Protein 4E7W (pdb70)

Foldseek 3Di:
DPFDKDKDWWAFLAGRDIDIWIWTDWDFPDDDPAWTWIWIATPPGFIKIKTKGWDDPVDDDQPSVLLSVDDDQAAWHFGIKDKDCDDDVPTIIIITITHDFPDWQVVVLVVVVVVVHFDDLVLLLLQLLSVLLSLLVVVLVQKAQQEDARRQWGADVPQSGIHGHDSPVMHRDDAPDFAQLGYDLLLAAVLSLVVGRRDGSLSSLSSSLQRSVCSQVSHGQQPAPDSVSSNVSLCQAQWDADLVLVCQSPVVCSPDDDDGDDHNQQCPVGDVPDDVQSSVLSVQSRGSHSVSHQHSVRSSLGPSNVVVQVQPDDDPSRHGHDDSQPDDLSSCLSCVVPVDRSHRPVVQPDDPHNPSSHD

Solvent-accessible surface area: 18939 Å² total

Nearest PDB structures (foldseek):
  4e7w-assembly1_A  TM=1.003E+00  e=7.437E-67  Mycosarcoma maydis
  5oy4-assembly2_B  TM=9.694E-01  e=5.380E-47  Homo sapiens
  7sxj-assembly1_A  TM=9.723E-01  e=8.672E-47  Homo sapiens
  2jld-assembly1_B  TM=9.572E-01  e=3.165E-47  Homo sapiens
  2jld-assembly1_A  TM=9.633E-01  e=4.039E-46  Homo sapiens

Structure (mmCIF, N/CA/C/O backbone):
data_4E7W
#
_entry.id   4E7W
#
_cell.length_a   151.420
_cell.length_b   151.420
_cell.length_c   67.430
_cell.angle_alpha   90.000
_cell.angle_beta   90.000
_cell.angle_gamma   120.000
#
_symmetry.space_group_name_H-M   'P 3 2 1'
#
loop_
_atom_site.group_PDB
_atom_site.id
_atom_site.type_symbol
_atom_site.label_atom_id
_atom_site.label_alt_id
_atom_site.label_comp_id
_atom_site.label_asym_id
_atom_site.label_entity_id
_atom_site.label_seq_id
_atom_site.pdbx_PDB_ins_code
_atom_site.Cartn_x
_atom_site.Cartn_y
_atom_site.Cartn_z
_atom_site.occupancy
_atom_site.B_iso_or_equiv
_atom_site.auth_seq_id
_atom_site.auth_comp_id
_atom_site.auth_asym_id
_atom_site.auth_atom_id
_atom_site.pdbx_PDB_model_num
ATOM 1 N N . ASP A 1 20 ? 15.170 -29.211 14.760 1.00 149.01 16 ASP A N 1
ATOM 2 C CA . ASP A 1 20 ? 15.249 -28.366 13.524 1.00 149.05 16 ASP A CA 1
ATOM 3 C C . ASP A 1 20 ? 16.446 -27.378 13.521 1.00 149.01 16 ASP A C 1
ATOM 4 O O . ASP A 1 20 ? 17.056 -27.139 14.574 1.00 149.06 16 ASP A O 1
ATOM 9 N N . PRO A 1 21 ? 16.795 -26.812 12.335 1.00 148.85 17 PRO A N 1
ATOM 10 C CA . PRO A 1 21 ? 16.134 -27.021 11.034 1.00 148.56 17 PRO A CA 1
ATOM 11 C C . PRO A 1 21 ? 16.531 -28.339 10.350 1.00 148.23 17 PRO A C 1
ATOM 12 O O . PRO A 1 21 ? 17.202 -29.188 10.958 1.00 148.22 17 PRO A O 1
ATOM 16 N N . ASN A 1 22 ? 16.083 -28.510 9.108 1.00 147.70 18 ASN A N 1
ATOM 17 C CA . ASN A 1 22 ? 16.592 -29.560 8.240 1.00 147.10 18 ASN A CA 1
ATOM 18 C C . ASN A 1 22 ? 18.038 -29.192 7.877 1.00 146.55 18 ASN A C 1
ATOM 19 O O . ASN A 1 22 ? 18.276 -28.242 7.118 1.00 146.61 18 ASN A O 1
ATOM 24 N N . LYS A 1 23 ? 18.997 -29.917 8.456 1.00 145.63 19 LYS A N 1
ATOM 25 C CA . LYS A 1 23 ? 20.422 -29.628 8.256 1.00 144.69 19 LYS A CA 1
ATOM 26 C C . LYS A 1 23 ? 21.296 -30.868 8.382 1.00 143.83 19 LYS A C 1
ATOM 27 O O . LYS A 1 23 ? 21.061 -31.732 9.227 1.00 143.71 19 LYS A O 1
ATOM 33 N N . VAL A 1 24 ? 22.310 -30.934 7.531 1.00 142.80 20 VAL A N 1
ATOM 34 C CA . VAL A 1 24 ? 23.264 -32.033 7.537 1.00 141.73 20 VAL A CA 1
ATOM 35 C C . VAL A 1 24 ? 24.308 -31.782 8.623 1.00 140.94 20 VAL A C 1
ATOM 36 O O . VAL A 1 24 ? 24.808 -30.662 8.763 1.00 140.88 20 VAL A O 1
ATOM 40 N N . ILE A 1 25 ? 24.609 -32.818 9.405 1.00 139.89 21 ILE A N 1
ATOM 41 C CA . ILE A 1 25 ? 25.713 -32.758 10.364 1.00 138.83 21 ILE A CA 1
ATOM 42 C C . ILE A 1 25 ? 26.727 -33.872 10.127 1.00 138.12 21 ILE A C 1
ATOM 43 O O . ILE A 1 25 ? 26.377 -35.051 10.057 1.00 137.94 21 ILE A O 1
ATOM 48 N N . LYS A 1 26 ? 27.983 -33.468 9.980 1.00 137.28 22 LYS A N 1
ATOM 49 C CA . LYS A 1 26 ? 29.084 -34.383 9.721 1.00 136.53 22 LYS A CA 1
ATOM 50 C C . LYS A 1 26 ? 29.864 -34.640 11.008 1.00 135.88 22 LYS A C 1
ATOM 51 O O . LYS A 1 26 ? 29.934 -33.771 11.882 1.00 135.82 22 LYS A O 1
ATOM 57 N N . VAL A 1 27 ? 30.440 -35.837 11.118 1.00 135.02 23 VAL A N 1
ATOM 58 C CA . VAL A 1 27 ? 31.292 -36.205 12.253 1.00 134.16 23 VAL A CA 1
ATOM 59 C C . VAL A 1 27 ? 32.199 -37.387 11.892 1.00 133.58 23 VAL A C 1
ATOM 60 O O . VAL A 1 27 ? 31.800 -38.271 11.132 1.00 133.42 23 VAL A O 1
ATOM 64 N N . LEU A 1 28 ? 33.423 -37.384 12.417 1.00 132.90 24 LEU A N 1
ATOM 65 C CA . LEU A 1 28 ? 34.325 -38.521 12.248 1.00 132.36 24 LEU A CA 1
ATOM 66 C C . LEU A 1 28 ? 33.902 -39.683 13.130 1.00 131.91 24 LEU A C 1
ATOM 67 O O . LEU A 1 28 ? 33.721 -39.517 14.331 1.00 131.94 24 LEU A O 1
ATOM 72 N N . ALA A 1 29 ? 33.749 -40.855 12.522 1.00 131.33 25 ALA A N 1
ATOM 73 C CA . ALA A 1 29 ? 33.294 -42.044 13.231 1.00 130.75 25 ALA A CA 1
ATOM 74 C C . ALA A 1 29 ? 34.227 -43.222 12.993 1.00 130.43 25 ALA A C 1
ATOM 75 O O . ALA A 1 29 ? 35.287 -43.078 12.387 1.00 130.27 25 ALA A O 1
ATOM 77 N N . SER A 1 30 ? 33.823 -44.386 13.486 1.00 130.18 26 SER A N 1
ATOM 78 C CA . SER A 1 30 ? 34.555 -45.618 13.259 1.00 130.09 26 SER A CA 1
ATOM 79 C C . SER A 1 30 ? 33.589 -46.687 12.777 1.00 130.05 26 SER A C 1
ATOM 80 O O . SER A 1 30 ? 32.504 -46.848 13.333 1.00 129.97 26 SER A O 1
ATOM 83 N N . ASP A 1 31 ? 33.994 -47.407 11.736 1.00 130.06 27 ASP A N 1
ATOM 84 C CA . ASP A 1 31 ? 33.205 -48.489 11.164 1.00 130.08 27 ASP A CA 1
ATOM 85 C C . ASP A 1 31 ? 32.954 -49.576 12.209 1.00 130.31 27 ASP A C 1
ATOM 86 O O . ASP A 1 31 ? 33.830 -49.878 13.022 1.00 130.28 27 ASP A O 1
ATOM 91 N N . GLY A 1 32 ? 31.750 -50.142 12.192 1.00 130.60 28 GLY A N 1
ATOM 92 C CA . GLY A 1 32 ? 31.360 -51.191 13.135 1.00 131.01 28 GLY A CA 1
ATOM 93 C C . GLY A 1 32 ? 32.163 -52.465 12.973 1.00 131.36 28 GLY A C 1
ATOM 94 O O . GLY A 1 32 ? 32.508 -53.119 13.960 1.00 131.31 28 GLY A O 1
ATOM 95 N N . LYS A 1 33 ? 32.469 -52.799 11.721 1.00 131.78 29 LYS A N 1
ATOM 96 C CA . LYS A 1 33 ? 33.217 -54.007 11.380 1.00 132.18 29 LYS A CA 1
ATOM 97 C C . LYS A 1 33 ? 34.728 -53.865 11.672 1.00 132.16 29 LYS A C 1
ATOM 98 O O . LYS A 1 33 ? 35.322 -54.754 12.287 1.00 132.25 29 LYS A O 1
ATOM 104 N N . THR A 1 34 ? 35.341 -52.759 11.237 1.00 132.17 30 THR A N 1
ATOM 105 C CA . THR A 1 34 ? 36.753 -52.458 11.555 1.00 132.13 30 THR A CA 1
ATOM 106 C C . THR A 1 34 ? 36.905 -51.067 12.162 1.00 132.07 30 THR A C 1
ATOM 107 O O . THR A 1 34 ? 36.262 -50.114 11.715 1.00 132.09 30 THR A O 1
ATOM 111 N N . GLY A 1 35 ? 37.790 -50.946 13.151 1.00 131.90 31 GLY A N 1
ATOM 112 C CA . GLY A 1 35 ? 37.978 -49.689 13.888 1.00 131.64 31 GLY A CA 1
ATOM 113 C C . GLY A 1 35 ? 38.442 -48.484 13.083 1.00 131.41 31 GLY A C 1
ATOM 114 O O . GLY A 1 35 ? 38.669 -47.411 13.650 1.00 131.38 31 GLY A O 1
ATOM 115 N N . GLU A 1 36 ? 38.571 -48.666 11.766 1.00 131.16 32 GLU A N 1
ATOM 116 C CA . GLU A 1 36 ? 39.074 -47.635 10.846 1.00 130.80 32 GLU A CA 1
ATOM 117 C C . GLU A 1 36 ? 38.176 -46.405 10.773 1.00 130.26 32 GLU A C 1
ATOM 118 O O . GLU A 1 36 ? 36.952 -46.514 10.824 1.00 130.19 32 GLU A O 1
ATOM 124 N N . GLN A 1 37 ? 38.799 -45.238 10.648 1.00 129.62 33 GLN A N 1
ATOM 125 C CA . GLN A 1 37 ? 38.073 -43.976 10.691 1.00 129.13 33 GLN A CA 1
ATOM 126 C C . GLN A 1 37 ? 37.535 -43.545 9.332 1.00 128.51 33 GLN A C 1
ATOM 127 O O . GLN A 1 37 ? 38.285 -43.448 8.361 1.00 128.62 33 GLN A O 1
ATOM 133 N N . ARG A 1 38 ? 36.231 -43.291 9.280 1.00 127.70 34 ARG A N 1
ATOM 134 C CA . ARG A 1 38 ? 35.571 -42.761 8.086 1.00 126.92 34 ARG A CA 1
ATOM 135 C C . ARG A 1 38 ? 34.512 -41.756 8.492 1.00 126.58 34 ARG A C 1
ATOM 136 O O . ARG A 1 38 ? 33.760 -41.994 9.433 1.00 126.55 34 ARG A O 1
ATOM 144 N N . GLU A 1 39 ? 34.463 -40.627 7.792 1.00 126.17 35 GLU A N 1
ATOM 145 C CA . GLU A 1 39 ? 33.427 -39.629 8.040 1.00 125.80 35 GLU A CA 1
ATOM 146 C C . GLU A 1 39 ? 32.062 -40.172 7.639 1.00 125.28 35 GLU A C 1
ATOM 147 O O . GLU A 1 39 ? 31.933 -40.878 6.638 1.00 125.34 35 GLU A O 1
ATOM 153 N N . ILE A 1 40 ? 31.056 -39.857 8.447 1.00 124.59 36 ILE A N 1
ATOM 154 C CA . ILE A 1 40 ? 29.669 -40.140 8.106 1.00 123.94 36 ILE A CA 1
ATOM 155 C C . ILE A 1 40 ? 28.852 -38.871 8.303 1.00 123.65 36 ILE A C 1
ATOM 156 O O . ILE A 1 40 ? 29.258 -37.978 9.046 1.00 123.61 36 ILE A O 1
ATOM 161 N N . ALA A 1 41 ? 27.719 -38.781 7.620 1.00 123.34 37 ALA A N 1
ATOM 162 C CA . ALA A 1 41 ? 26.833 -37.640 7.776 1.00 123.19 37 ALA A CA 1
ATOM 163 C C . ALA A 1 41 ? 25.389 -38.091 7.784 1.00 123.18 37 ALA A C 1
ATOM 164 O O . ALA A 1 41 ? 25.030 -39.079 7.146 1.00 123.06 37 ALA A O 1
ATOM 166 N N . TYR A 1 42 ? 24.569 -37.357 8.524 1.00 123.32 38 TYR A N 1
ATOM 167 C CA . TYR A 1 42 ? 23.163 -37.694 8.697 1.00 123.48 38 TYR A CA 1
ATOM 168 C C . TYR A 1 42 ? 22.344 -36.440 8.974 1.00 123.74 38 TYR A C 1
ATOM 169 O O . TYR A 1 42 ? 22.893 -35.389 9.315 1.00 123.74 38 TYR A O 1
ATOM 178 N N . THR A 1 43 ? 21.029 -36.558 8.825 1.00 124.04 39 THR A N 1
ATOM 179 C CA . THR A 1 43 ? 20.128 -35.437 9.032 1.00 124.49 39 THR A CA 1
ATOM 180 C C . THR A 1 43 ? 18.781 -35.958 9.517 1.00 124.83 39 THR A C 1
ATOM 181 O O . THR A 1 43 ? 18.637 -37.158 9.746 1.00 124.91 39 THR A O 1
ATOM 185 N N . ASN A 1 44 ? 17.814 -35.055 9.689 1.00 125.36 40 ASN A N 1
ATOM 186 C CA . ASN A 1 44 ? 16.414 -35.405 9.987 1.00 125.87 40 ASN A CA 1
ATOM 187 C C . ASN A 1 44 ? 16.210 -36.334 11.186 1.00 126.17 40 ASN A C 1
ATOM 188 O O . ASN A 1 44 ? 15.453 -37.310 11.101 1.00 126.19 40 ASN A O 1
ATOM 193 N N . CYS A 1 45 ? 16.878 -36.035 12.299 1.00 126.56 41 CYS A N 1
ATOM 194 C CA . CYS A 1 45 ? 16.783 -36.904 13.471 1.00 126.91 41 CYS A CA 1
ATOM 195 C C . CYS A 1 45 ? 15.844 -36.392 14.537 1.00 127.26 41 CYS A C 1
ATOM 196 O O . CYS A 1 45 ? 15.823 -35.203 14.838 1.00 127.28 41 CYS A O 1
ATOM 199 N N . LYS A 1 46 ? 15.050 -37.307 15.079 1.00 127.81 42 LYS A N 1
ATOM 200 C CA . LYS A 1 46 ? 14.232 -37.043 16.254 1.00 128.42 42 LYS A CA 1
ATOM 201 C C . LYS A 1 46 ? 14.172 -38.315 17.106 1.00 128.65 42 LYS A C 1
ATOM 202 O O . LYS A 1 46 ? 14.582 -39.387 16.654 1.00 128.69 42 LYS A O 1
ATOM 208 N N . VAL A 1 47 ? 13.668 -38.189 18.331 1.00 128.93 43 VAL A N 1
ATOM 209 C CA . VAL A 1 47 ? 13.659 -39.297 19.287 1.00 129.17 43 VAL A CA 1
ATOM 210 C C . VAL A 1 47 ? 12.591 -40.344 18.958 1.00 129.42 43 VAL A C 1
ATOM 211 O O . VAL A 1 47 ? 11.466 -39.992 18.613 1.00 129.50 43 VAL A O 1
ATOM 215 N N . ILE A 1 48 ? 12.953 -41.623 19.053 1.00 129.80 44 ILE A N 1
ATOM 216 C CA . ILE A 1 48 ? 11.971 -42.713 18.971 1.00 130.33 44 ILE A CA 1
ATOM 217 C C . ILE A 1 48 ? 11.514 -43.134 20.370 1.00 130.64 44 ILE A C 1
ATOM 218 O O . ILE A 1 48 ? 10.325 -43.380 20.601 1.00 130.72 44 ILE A O 1
ATOM 223 N N . GLY A 1 49 ? 12.470 -43.230 21.291 1.00 130.96 45 GLY A N 1
ATOM 224 C CA . GLY A 1 49 ? 12.201 -43.678 22.655 1.00 131.28 45 GLY A CA 1
ATOM 225 C C . GLY A 1 49 ? 13.219 -43.160 23.653 1.00 131.45 45 GLY A C 1
ATOM 226 O O . GLY A 1 49 ? 14.375 -42.891 23.301 1.00 131.37 45 GLY A O 1
ATOM 227 N N . ASN A 1 50 ? 12.784 -43.021 24.903 1.00 131.63 46 ASN A N 1
ATOM 228 C CA . ASN A 1 50 ? 13.641 -42.487 25.956 1.00 131.74 46 ASN A CA 1
ATOM 229 C C . ASN A 1 50 ? 13.719 -43.391 27.184 1.00 131.82 46 ASN A C 1
ATOM 230 O O . ASN A 1 50 ? 12.732 -43.572 27.904 1.00 131.88 46 ASN A O 1
ATOM 235 N N . GLY A 1 51 ? 14.899 -43.974 27.389 1.00 131.88 47 GLY A N 1
ATOM 236 C CA . GLY A 1 51 ? 15.222 -44.700 28.614 1.00 131.78 47 GLY A CA 1
ATOM 237 C C . GLY A 1 51 ? 16.158 -43.863 29.468 1.00 131.67 47 GLY A C 1
ATOM 238 O O . GLY A 1 51 ? 16.600 -42.786 29.049 1.00 131.69 47 GLY A O 1
ATOM 239 N N . SER A 1 52 ? 16.456 -44.346 30.671 1.00 131.46 48 SER A N 1
ATOM 240 C CA . SER A 1 52 ? 17.425 -43.670 31.537 1.00 131.19 48 SER A CA 1
ATOM 241 C C . SER A 1 52 ? 18.868 -44.009 31.144 1.00 130.92 48 SER A C 1
ATOM 242 O O . SER A 1 52 ? 19.814 -43.339 31.576 1.00 130.97 48 SER A O 1
ATOM 245 N N . PHE A 1 53 ? 19.024 -45.045 30.320 1.00 130.41 49 PHE A N 1
ATOM 246 C CA . PHE A 1 53 ? 20.343 -45.533 29.928 1.00 129.85 49 PHE A CA 1
ATOM 247 C C . PHE A 1 53 ? 20.531 -45.512 28.418 1.00 129.29 49 PHE A C 1
ATOM 248 O O . PHE A 1 53 ? 21.116 -46.428 27.828 1.00 129.21 49 PHE A O 1
ATOM 256 N N . GLY A 1 54 ? 20.034 -44.439 27.808 1.00 128.60 50 GLY A N 1
ATOM 257 C CA . GLY A 1 54 ? 20.146 -44.249 26.373 1.00 127.57 50 GLY A CA 1
ATOM 258 C C . GLY A 1 54 ? 18.941 -43.585 25.750 1.00 126.75 50 GLY A C 1
ATOM 259 O O . GLY A 1 54 ? 17.798 -43.979 25.998 1.00 126.60 50 GLY A O 1
ATOM 260 N N . VAL A 1 55 ? 19.222 -42.561 24.950 1.00 126.03 51 VAL A N 1
ATOM 261 C CA . VAL A 1 55 ? 18.240 -41.912 24.093 1.00 125.24 51 VAL A CA 1
ATOM 262 C C . VAL A 1 55 ? 18.416 -42.481 22.686 1.00 124.68 51 VAL A C 1
ATOM 263 O O . VAL A 1 55 ? 19.545 -42.650 22.217 1.00 124.65 51 VAL A O 1
ATOM 267 N N . VAL A 1 56 ? 17.308 -42.796 22.021 1.00 123.90 52 VAL A N 1
ATOM 268 C CA . VAL A 1 56 ? 17.376 -43.371 20.677 1.00 123.10 52 VAL A CA 1
ATOM 269 C C . VAL A 1 56 ? 16.842 -42.387 19.641 1.00 122.61 52 VAL A C 1
ATOM 270 O O . VAL A 1 56 ? 15.674 -41.991 19.677 1.00 122.49 52 VAL A O 1
ATOM 274 N N . PHE A 1 57 ? 17.721 -41.996 18.725 1.00 121.97 53 PHE A N 1
ATOM 275 C CA . PHE A 1 57 ? 17.368 -41.096 17.641 1.00 121.34 53 PHE A CA 1
ATOM 276 C C . PHE A 1 57 ? 17.051 -41.863 16.369 1.00 120.94 53 PHE A C 1
ATOM 277 O O . PHE A 1 57 ? 17.696 -42.870 16.064 1.00 120.90 53 PHE A O 1
ATOM 285 N N . GLN A 1 58 ? 16.054 -41.378 15.634 1.00 120.31 54 GLN A N 1
ATOM 286 C CA . GLN A 1 58 ? 15.779 -41.853 14.289 1.00 119.71 54 GLN A CA 1
ATOM 287 C C . GLN A 1 58 ? 16.282 -40.782 13.343 1.00 119.14 54 GLN A C 1
ATOM 288 O O . GLN A 1 58 ? 15.744 -39.678 13.294 1.00 118.92 54 GLN A O 1
ATOM 294 N N . ALA A 1 59 ? 17.330 -41.119 12.607 1.00 118.60 55 ALA A N 1
ATOM 295 C CA . ALA A 1 59 ? 17.933 -40.210 11.653 1.00 118.17 55 ALA A CA 1
ATOM 296 C C . ALA A 1 59 ? 18.043 -40.876 10.288 1.00 117.94 55 ALA A C 1
ATOM 297 O O . ALA A 1 59 ? 17.736 -42.065 10.135 1.00 117.96 55 ALA A O 1
ATOM 299 N N . LYS A 1 60 ? 18.484 -40.097 9.304 1.00 117.52 56 LYS A N 1
ATOM 300 C CA . LYS A 1 60 ? 18.668 -40.566 7.941 1.00 117.01 56 LYS A CA 1
ATOM 301 C C . LYS A 1 60 ? 20.125 -40.378 7.555 1.00 116.54 56 LYS A C 1
ATOM 302 O O . LYS A 1 60 ? 20.633 -39.258 7.553 1.00 116.39 56 LYS A O 1
ATOM 308 N N . LEU A 1 61 ? 20.791 -41.486 7.246 1.00 116.12 57 LEU A N 1
ATOM 309 C CA . LEU A 1 61 ? 22.188 -41.477 6.834 1.00 115.93 57 LEU A CA 1
ATOM 310 C C . LEU A 1 61 ? 22.301 -40.985 5.384 1.00 116.19 57 LEU A C 1
ATOM 311 O O . LEU A 1 61 ? 21.535 -41.423 4.514 1.00 116.29 57 LEU A O 1
ATOM 316 N N . VAL A 1 62 ? 23.248 -40.072 5.141 1.00 116.21 58 VAL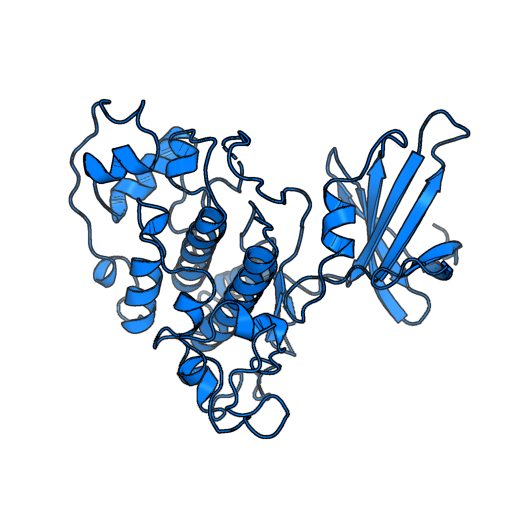 A N 1
ATOM 317 C CA . VAL A 1 62 ? 23.387 -39.363 3.858 1.00 116.03 58 VAL A CA 1
ATOM 318 C C . VAL A 1 62 ? 23.689 -40.288 2.666 1.00 115.89 58 VAL A C 1
ATOM 319 O O . VAL A 1 62 ? 24.859 -40.579 2.341 1.00 115.67 58 VAL A O 1
ATOM 323 N N . GLU A 1 63 ? 22.597 -40.718 2.024 1.00 115.65 59 GLU A N 1
ATOM 324 C CA . GLU A 1 63 ? 22.562 -41.731 0.940 1.00 115.17 59 GLU A CA 1
ATOM 325 C C . GLU A 1 63 ? 21.133 -42.194 0.712 1.00 114.93 59 GLU A C 1
ATOM 326 O O . GLU A 1 63 ? 20.843 -42.892 -0.269 1.00 114.79 59 GLU A O 1
ATOM 328 N N . SER A 1 64 ? 20.266 -41.770 1.637 1.00 114.91 60 SER A N 1
ATOM 329 C CA . SER A 1 64 ? 18.920 -42.298 1.836 1.00 115.06 60 SER A CA 1
ATOM 330 C C . SER A 1 64 ? 18.961 -43.740 2.348 1.00 114.77 60 SER A C 1
ATOM 331 O O . SER A 1 64 ? 18.564 -44.688 1.657 1.00 114.83 60 SER A O 1
ATOM 334 N N . ASP A 1 65 ? 19.494 -43.873 3.562 1.00 114.39 61 ASP A N 1
ATOM 335 C CA . ASP A 1 65 ? 19.353 -45.065 4.403 1.00 113.91 61 ASP A CA 1
ATOM 336 C C . ASP A 1 65 ? 18.941 -44.590 5.797 1.00 113.25 61 ASP A C 1
ATOM 337 O O . ASP A 1 65 ? 19.661 -43.824 6.440 1.00 113.16 61 ASP A O 1
ATOM 342 N N . GLU A 1 66 ? 17.770 -45.027 6.246 1.00 112.51 62 GLU A N 1
ATOM 343 C CA . GLU A 1 66 ? 17.238 -44.643 7.551 1.00 111.80 62 GLU A CA 1
ATOM 344 C C . GLU A 1 66 ? 17.973 -45.416 8.650 1.00 111.17 62 GLU A C 1
ATOM 345 O O . GLU A 1 66 ? 18.303 -46.595 8.466 1.00 111.29 62 GLU A O 1
ATOM 351 N N . VAL A 1 67 ? 18.245 -44.754 9.778 1.00 110.19 63 VAL A N 1
ATOM 352 C CA . VAL A 1 67 ? 18.961 -45.387 10.899 1.00 109.13 63 VAL A CA 1
ATOM 353 C C . VAL A 1 67 ? 18.358 -45.127 12.286 1.00 108.78 63 VAL A C 1
ATOM 354 O O . VAL A 1 67 ? 17.378 -44.383 12.442 1.00 108.61 63 VAL A O 1
ATOM 358 N N . ALA A 1 68 ? 18.961 -45.781 13.278 1.00 108.20 64 ALA A N 1
ATOM 359 C CA . ALA A 1 68 ? 18.768 -45.471 14.687 1.00 107.49 64 ALA A CA 1
ATOM 360 C C . ALA A 1 68 ? 20.128 -45.123 15.277 1.00 107.09 64 ALA A C 1
ATOM 361 O O . ALA A 1 68 ? 21.107 -45.838 15.048 1.00 107.10 64 ALA A O 1
ATOM 363 N N . ILE A 1 69 ? 20.202 -44.014 16.008 1.00 106.59 65 ILE A N 1
ATOM 364 C CA . ILE A 1 69 ? 21.409 -43.697 16.769 1.00 106.25 65 ILE A CA 1
ATOM 365 C C . ILE A 1 69 ? 21.101 -43.765 18.265 1.00 106.15 65 ILE A C 1
ATOM 366 O O . ILE A 1 69 ? 20.195 -43.079 18.745 1.00 106.28 65 ILE A O 1
ATOM 371 N N . LYS A 1 70 ? 21.841 -44.607 18.989 1.00 105.75 66 LYS A N 1
ATOM 372 C CA . LYS A 1 70 ? 21.701 -44.710 20.438 1.00 105.31 66 LYS A CA 1
ATOM 373 C C . LYS A 1 70 ? 22.804 -43.927 21.139 1.00 105.34 66 LYS A C 1
ATOM 374 O O . LYS A 1 70 ? 23.983 -44.265 21.035 1.00 105.32 66 LYS A O 1
ATOM 380 N N . LYS A 1 71 ? 22.402 -42.884 21.856 1.00 105.38 67 LYS A N 1
ATOM 381 C CA . LYS A 1 71 ? 23.318 -42.017 22.588 1.00 105.49 67 LYS A CA 1
ATOM 382 C C . LYS A 1 71 ? 23.288 -42.375 24.079 1.00 105.42 67 LYS A C 1
ATOM 383 O O . LYS A 1 71 ? 22.279 -42.157 24.749 1.00 105.58 67 LYS A O 1
ATOM 389 N N . VAL A 1 72 ? 24.380 -42.946 24.586 1.00 105.27 68 VAL A N 1
ATOM 390 C CA . VAL A 1 72 ? 24.484 -43.295 26.010 1.00 105.16 68 VAL A CA 1
ATOM 391 C C . VAL A 1 72 ? 25.616 -42.530 26.691 1.00 105.30 68 VAL A C 1
ATOM 392 O O . VAL A 1 72 ? 26.568 -42.105 26.033 1.00 105.51 68 VAL A O 1
ATOM 396 N N . LEU A 1 73 ? 25.507 -42.343 28.004 1.00 105.28 69 LEU A N 1
ATOM 397 C CA . LEU A 1 73 ? 26.597 -41.761 28.777 1.00 105.20 69 LEU A CA 1
ATOM 398 C C . LEU A 1 73 ? 27.661 -42.838 28.962 1.00 104.88 69 LEU A C 1
ATOM 399 O O . LEU A 1 73 ? 27.323 -43.986 29.250 1.00 104.99 69 LEU A O 1
ATOM 404 N N . GLN A 1 74 ? 28.934 -42.492 28.784 1.00 104.46 70 GLN A N 1
ATOM 405 C CA . GLN A 1 74 ? 29.996 -43.496 28.945 1.00 104.27 70 GLN A CA 1
ATOM 406 C C . GLN A 1 74 ? 31.215 -43.023 29.723 1.00 104.29 70 GLN A C 1
ATOM 407 O O . GLN A 1 74 ? 31.885 -42.076 29.327 1.00 104.54 70 GLN A O 1
ATOM 413 N N . ASP A 1 75 ? 31.491 -43.714 30.827 1.00 104.15 71 ASP A N 1
ATOM 414 C CA . ASP A 1 75 ? 32.635 -43.444 31.689 1.00 103.84 71 ASP A CA 1
ATOM 415 C C . ASP A 1 75 ? 33.908 -43.819 30.936 1.00 103.72 71 ASP A C 1
ATOM 416 O O . ASP A 1 75 ? 34.177 -45.003 30.727 1.00 103.77 71 ASP A O 1
ATOM 421 N N . LYS A 1 76 ? 34.684 -42.818 30.520 1.00 103.55 72 LYS A N 1
ATOM 422 C CA . LYS A 1 76 ? 35.872 -43.057 29.679 1.00 103.48 72 LYS A CA 1
ATOM 423 C C . LYS A 1 76 ? 36.982 -43.867 30.374 1.00 103.18 72 LYS A C 1
ATOM 424 O O . LYS A 1 76 ? 38.015 -44.171 29.773 1.00 102.98 72 LYS A O 1
ATOM 430 N N . ARG A 1 77 ? 36.731 -44.222 31.634 1.00 103.11 73 ARG A N 1
ATOM 431 C CA . ARG A 1 77 ? 37.650 -45.006 32.469 1.00 102.92 73 ARG A CA 1
ATOM 432 C C . ARG A 1 77 ? 37.432 -46.519 32.328 1.00 102.83 73 ARG A C 1
ATOM 433 O O . ARG A 1 77 ? 38.221 -47.314 32.851 1.00 102.36 73 ARG A O 1
ATOM 441 N N . PHE A 1 78 ? 36.350 -46.906 31.647 1.00 102.95 74 PHE A N 1
ATOM 442 C CA . PHE A 1 78 ? 36.174 -48.296 31.210 1.00 103.13 74 PHE A CA 1
ATOM 443 C C . PHE A 1 78 ? 35.240 -48.581 30.019 1.00 102.92 74 PHE A C 1
ATOM 444 O O . PHE A 1 78 ? 34.451 -47.732 29.597 1.00 102.85 74 PHE A O 1
ATOM 452 N N . LYS A 1 79 ? 35.366 -49.809 29.509 1.00 102.67 75 LYS A N 1
ATOM 453 C CA . LYS A 1 79 ? 34.647 -50.339 28.353 1.00 102.47 75 LYS A CA 1
ATOM 454 C C . LYS A 1 79 ? 33.132 -50.270 28.453 1.00 102.49 75 LYS A C 1
ATOM 455 O O . LYS A 1 79 ? 32.579 -50.224 29.545 1.00 102.46 75 LYS A O 1
ATOM 461 N N . ASN A 1 80 ? 32.474 -50.307 27.297 1.00 102.60 76 ASN A N 1
ATOM 462 C CA . ASN A 1 80 ? 31.024 -50.336 27.226 1.00 102.89 76 ASN A CA 1
ATOM 463 C C . ASN A 1 80 ? 30.499 -51.759 27.035 1.00 102.95 76 ASN A C 1
ATOM 464 O O . ASN A 1 80 ? 30.824 -52.411 26.040 1.00 102.75 76 ASN A O 1
ATOM 469 N N . ARG A 1 81 ? 29.687 -52.224 27.995 1.00 103.26 77 ARG A N 1
ATOM 470 C CA . ARG A 1 81 ? 29.032 -53.542 27.929 1.00 103.35 77 ARG A CA 1
ATOM 471 C C . ARG A 1 81 ? 28.554 -53.767 26.497 1.00 103.23 77 ARG A C 1
ATOM 472 O O . ARG A 1 81 ? 28.967 -54.730 25.842 1.00 103.30 77 ARG A O 1
ATOM 480 N N . GLU A 1 82 ? 27.725 -52.842 26.009 1.00 102.91 78 GLU A N 1
ATOM 481 C CA . GLU A 1 82 ? 27.069 -52.985 24.719 1.00 102.65 78 GLU A CA 1
ATOM 482 C C . GLU A 1 82 ? 28.033 -52.938 23.537 1.00 102.83 78 GLU A C 1
ATOM 483 O O . GLU A 1 82 ? 28.025 -53.842 22.695 1.00 103.02 78 GLU A O 1
ATOM 489 N N . LEU A 1 83 ? 28.863 -51.898 23.474 1.00 102.84 79 LEU A N 1
ATOM 490 C CA . LEU A 1 83 ? 29.776 -51.725 22.343 1.00 102.91 79 LEU A CA 1
ATOM 491 C C . LEU A 1 83 ? 30.601 -52.976 22.042 1.00 103.23 79 LEU A C 1
ATOM 492 O O . LEU A 1 83 ? 30.604 -53.449 20.908 1.00 103.27 79 LEU A O 1
ATOM 497 N N . GLN A 1 84 ? 31.277 -53.508 23.061 1.00 103.68 80 GLN A N 1
ATOM 498 C CA . GLN A 1 84 ? 32.162 -54.677 22.915 1.00 104.19 80 GLN A CA 1
ATOM 499 C C . GLN A 1 84 ? 31.482 -55.851 22.228 1.00 104.08 80 GLN A C 1
ATOM 500 O O . GLN A 1 84 ? 32.142 -56.654 21.572 1.00 103.98 80 GLN A O 1
ATOM 506 N N . ILE A 1 85 ? 30.167 -55.947 22.403 1.00 104.10 81 ILE A N 1
ATOM 507 C CA . ILE A 1 85 ? 29.381 -57.014 21.806 1.00 104.14 81 ILE A CA 1
ATOM 508 C C . ILE A 1 85 ? 29.061 -56.668 20.358 1.00 104.29 81 ILE A C 1
ATOM 509 O O . ILE A 1 85 ? 29.387 -57.440 19.457 1.00 104.44 81 ILE A O 1
ATOM 514 N N . MET A 1 86 ? 28.451 -55.505 20.132 1.00 104.35 82 MET A N 1
ATOM 515 C CA . MET A 1 86 ? 28.170 -55.040 18.769 1.00 104.51 82 MET A CA 1
ATOM 516 C C . MET A 1 86 ? 29.392 -55.156 17.852 1.00 104.73 82 MET A C 1
ATOM 517 O O . MET A 1 86 ? 29.268 -55.579 16.701 1.00 104.86 82 MET A O 1
ATOM 522 N N . ARG A 1 87 ? 30.559 -54.781 18.382 1.00 104.89 83 ARG A N 1
ATOM 523 C CA . ARG A 1 87 ? 31.850 -54.902 17.700 1.00 105.01 83 ARG A CA 1
ATOM 524 C C . ARG A 1 87 ? 32.198 -56.339 17.283 1.00 105.15 83 ARG A C 1
ATOM 525 O O . ARG A 1 87 ? 32.748 -56.558 16.203 1.00 105.38 83 ARG A O 1
ATOM 533 N N . ILE A 1 88 ? 31.885 -57.310 18.137 1.00 105.16 84 ILE A N 1
ATOM 534 C CA . ILE A 1 88 ? 32.280 -58.701 17.906 1.00 105.30 84 ILE A CA 1
ATOM 535 C C . ILE A 1 88 ? 31.108 -59.543 17.373 1.00 105.17 84 ILE A C 1
ATOM 536 O O . ILE A 1 88 ? 31.088 -60.774 17.494 1.00 105.31 84 ILE A O 1
ATOM 541 N N . VAL A 1 89 ? 30.130 -58.881 16.769 1.00 104.90 85 VAL A N 1
ATOM 542 C CA . VAL A 1 89 ? 28.927 -59.587 16.356 1.00 104.60 85 VAL A CA 1
ATOM 543 C C . VAL A 1 89 ? 28.495 -59.177 14.941 1.00 104.54 85 VAL A C 1
ATOM 544 O O . VAL A 1 89 ? 28.100 -58.025 14.689 1.00 104.53 85 VAL A O 1
ATOM 548 N N . LYS A 1 90 ? 28.632 -60.126 14.016 1.00 104.30 86 LYS A N 1
ATOM 549 C CA . LYS A 1 90 ? 28.154 -59.975 12.639 1.00 104.14 86 LYS A CA 1
ATOM 550 C C . LYS A 1 90 ? 27.436 -61.261 12.250 1.00 103.54 86 LYS A C 1
ATOM 551 O O . LYS A 1 90 ? 27.951 -62.359 12.479 1.00 103.43 86 LYS A O 1
ATOM 557 N N . HIS A 1 91 ? 26.244 -61.116 11.673 1.00 102.90 87 HIS A N 1
ATOM 558 C CA . HIS A 1 91 ? 25.390 -62.250 11.306 1.00 102.25 87 HIS A CA 1
ATOM 559 C C . HIS A 1 91 ? 24.152 -61.722 10.595 1.00 102.32 87 HIS A C 1
ATOM 560 O O . HIS A 1 91 ? 23.659 -60.650 10.954 1.00 102.40 87 HIS A O 1
ATOM 567 N N . PRO A 1 92 ? 23.646 -62.459 9.585 1.00 102.30 88 PRO A N 1
ATOM 568 C CA . PRO A 1 92 ? 22.437 -62.062 8.849 1.00 102.30 88 PRO A CA 1
ATOM 569 C C . PRO A 1 92 ? 21.211 -61.843 9.732 1.00 102.27 88 PRO A C 1
ATOM 570 O O . PRO A 1 92 ? 20.295 -61.106 9.354 1.00 102.04 88 PRO A O 1
ATOM 574 N N . ASN A 1 93 ? 21.211 -62.466 10.906 1.00 102.33 89 ASN A N 1
ATOM 575 C CA . ASN A 1 93 ? 20.058 -62.420 11.793 1.00 102.40 89 ASN A CA 1
ATOM 576 C C . ASN A 1 93 ? 20.197 -61.613 13.107 1.00 102.40 89 ASN A C 1
ATOM 577 O O . ASN A 1 93 ? 19.237 -61.521 13.869 1.00 102.57 89 ASN A O 1
ATOM 582 N N . VAL A 1 94 ? 21.366 -61.026 13.369 1.00 102.20 90 VAL A N 1
ATOM 583 C CA . VAL A 1 94 ? 21.489 -60.018 14.434 1.00 102.21 90 VAL A CA 1
ATOM 584 C C . VAL A 1 94 ? 21.346 -58.633 13.812 1.00 102.31 90 VAL A C 1
ATOM 585 O O . VAL A 1 94 ? 21.199 -58.530 12.607 1.00 102.46 90 VAL A O 1
ATOM 589 N N . VAL A 1 95 ? 21.373 -57.569 14.607 1.00 102.59 91 VAL A N 1
ATOM 590 C CA . VAL A 1 95 ? 21.366 -56.232 14.010 1.00 103.02 91 VAL A CA 1
ATOM 591 C C . VAL A 1 95 ? 22.768 -55.839 13.587 1.00 103.38 91 VAL A C 1
ATOM 592 O O . VAL A 1 95 ? 23.735 -56.575 13.814 1.00 103.53 91 VAL A O 1
ATOM 596 N N . ASP A 1 96 ? 22.870 -54.667 12.976 1.00 103.71 92 ASP A N 1
ATOM 597 C CA . ASP A 1 96 ? 24.126 -54.227 12.412 1.00 104.03 92 ASP A CA 1
ATOM 598 C C . ASP A 1 96 ? 24.606 -52.910 13.012 1.00 103.76 92 ASP A C 1
ATOM 599 O O . ASP A 1 96 ? 23.904 -51.895 12.972 1.00 103.71 92 ASP A O 1
ATOM 604 N N . LEU A 1 97 ? 25.804 -52.937 13.579 1.00 103.47 93 LEU A N 1
ATOM 605 C CA . LEU A 1 97 ? 26.445 -51.714 13.989 1.00 103.33 93 LEU A CA 1
ATOM 606 C C . LEU A 1 97 ? 27.126 -51.154 12.757 1.00 103.44 93 LEU A C 1
ATOM 607 O O . LEU A 1 97 ? 28.104 -51.722 12.276 1.00 103.55 93 LEU A O 1
ATOM 612 N N . LYS A 1 98 ? 26.590 -50.059 12.231 1.00 103.55 94 LYS A N 1
ATOM 613 C CA . LYS A 1 98 ? 27.197 -49.384 11.091 1.00 103.72 94 LYS A CA 1
ATOM 614 C C . LYS A 1 98 ? 28.456 -48.666 11.551 1.00 104.02 94 LYS A C 1
ATOM 615 O O . LYS A 1 98 ? 29.568 -49.133 11.326 1.00 103.89 94 LYS A O 1
ATOM 621 N N . ALA A 1 99 ? 28.265 -47.534 12.214 1.00 104.60 95 ALA A N 1
ATOM 622 C CA . ALA A 1 99 ? 29.365 -46.792 12.801 1.00 105.18 95 ALA A CA 1
ATOM 623 C C . ALA A 1 99 ? 29.112 -46.534 14.290 1.00 105.67 95 ALA A C 1
ATOM 624 O O . ALA A 1 99 ? 27.981 -46.653 14.768 1.00 105.72 95 ALA A O 1
ATOM 626 N N . PHE A 1 100 ? 30.179 -46.214 15.018 1.00 106.20 96 PHE A N 1
ATOM 627 C CA . PHE A 1 100 ? 30.063 -45.655 16.360 1.00 106.63 96 PHE A CA 1
ATOM 628 C C . PHE A 1 100 ? 30.946 -44.420 16.468 1.00 107.32 96 PHE A C 1
ATOM 629 O O . PHE A 1 100 ? 32.006 -44.361 15.851 1.00 107.52 96 PHE A O 1
ATOM 637 N N . PHE A 1 101 ? 30.501 -43.427 17.228 1.00 108.19 97 PHE A N 1
ATOM 638 C CA . PHE A 1 101 ? 31.282 -42.207 17.402 1.00 109.11 97 PHE A CA 1
ATOM 639 C C . PHE A 1 101 ? 31.092 -41.558 18.765 1.00 109.99 97 PHE A C 1
ATOM 640 O O . PHE A 1 101 ? 30.012 -41.645 19.360 1.00 109.97 97 PHE A O 1
ATOM 648 N N . TYR A 1 102 ? 32.149 -40.909 19.248 1.00 111.08 98 TYR A N 1
ATOM 649 C CA . TYR A 1 102 ? 32.124 -40.280 20.560 1.00 112.30 98 TYR A CA 1
ATOM 650 C C . TYR A 1 102 ? 31.756 -38.811 20.502 1.00 113.56 98 TYR A C 1
ATOM 651 O O . TYR A 1 102 ? 32.444 -38.011 19.865 1.00 113.74 98 TYR A O 1
ATOM 660 N N . SER A 1 103 ? 30.655 -38.477 21.173 1.00 115.13 99 SER A N 1
ATOM 661 C CA . SER A 1 103 ? 30.163 -37.108 21.277 1.00 116.61 99 SER A CA 1
ATOM 662 C C . SER A 1 103 ? 30.535 -36.521 22.627 1.00 117.85 99 SER A C 1
ATOM 663 O O . SER A 1 103 ? 30.276 -37.116 23.671 1.00 117.86 99 SER A O 1
ATOM 666 N N . ASN A 1 104 ? 31.146 -35.346 22.591 1.00 119.70 100 ASN A N 1
ATOM 667 C CA . ASN A 1 104 ? 31.544 -34.645 23.799 1.00 121.55 100 ASN A CA 1
ATOM 668 C C . ASN A 1 104 ? 30.341 -34.035 24.529 1.00 122.61 100 ASN A C 1
ATOM 669 O O . ASN A 1 104 ? 29.465 -33.427 23.905 1.00 122.64 100 ASN A O 1
ATOM 674 N N . GLY A 1 105 ? 30.310 -34.214 25.849 1.00 123.98 101 GLY A N 1
ATOM 675 C CA . GLY A 1 105 ? 29.223 -33.712 26.696 1.00 125.70 101 GLY A CA 1
ATOM 676 C C . GLY A 1 105 ? 29.152 -32.195 26.774 1.00 126.94 101 GLY A C 1
ATOM 677 O O . GLY A 1 105 ? 28.132 -31.597 26.404 1.00 127.01 101 GLY A O 1
ATOM 678 N N . ASP A 1 106 ? 30.230 -31.581 27.273 1.00 128.07 102 ASP A N 1
ATOM 679 C CA . ASP A 1 106 ? 30.395 -30.113 27.272 1.00 129.14 102 ASP A CA 1
ATOM 680 C C . ASP A 1 106 ? 31.856 -29.711 26.980 1.00 129.65 102 ASP A C 1
ATOM 681 O O . ASP A 1 106 ? 32.134 -29.044 25.971 1.00 129.78 102 ASP A O 1
ATOM 686 N N . LYS A 1 107 ? 32.770 -30.120 27.866 1.00 130.19 103 LYS A N 1
ATOM 687 C CA . LYS A 1 107 ? 34.220 -29.961 27.665 1.00 130.52 103 LYS A CA 1
ATOM 688 C C . LYS A 1 107 ? 34.968 -31.242 28.064 1.00 130.54 103 LYS A C 1
ATOM 689 O O . LYS A 1 107 ? 35.491 -31.958 27.203 1.00 130.60 103 LYS A O 1
ATOM 695 N N . LYS A 1 108 ? 35.012 -31.519 29.369 1.00 130.49 104 LYS A N 1
ATOM 696 C CA . LYS A 1 108 ? 35.622 -32.741 29.914 1.00 130.26 104 LYS A CA 1
ATOM 697 C C . LYS A 1 108 ? 34.684 -33.431 30.906 1.00 129.89 104 LYS A C 1
ATOM 698 O O . LYS A 1 108 ? 34.788 -34.644 31.131 1.00 129.80 104 LYS A O 1
ATOM 704 N N . ASP A 1 109 ? 33.769 -32.641 31.477 1.00 129.39 105 ASP A N 1
ATOM 705 C CA . ASP A 1 109 ? 32.794 -33.097 32.482 1.00 128.80 105 ASP A CA 1
ATOM 706 C C . ASP A 1 109 ? 32.141 -34.462 32.203 1.00 128.44 105 ASP A C 1
ATOM 707 O O . ASP A 1 109 ? 32.046 -35.290 33.116 1.00 128.70 105 ASP A O 1
ATOM 712 N N . GLU A 1 110 ? 31.707 -34.701 30.960 1.00 127.59 106 GLU A N 1
ATOM 713 C CA . GLU A 1 110 ? 31.216 -36.032 30.545 1.00 126.61 106 GLU A CA 1
ATOM 714 C C . GLU A 1 110 ? 31.537 -36.376 29.081 1.00 125.52 106 GLU A C 1
ATOM 715 O O . GLU A 1 110 ? 31.979 -35.508 28.314 1.00 125.61 106 GLU A O 1
ATOM 721 N N . VAL A 1 111 ? 31.327 -37.643 28.710 1.00 123.88 107 VAL A N 1
ATOM 722 C CA . VAL A 1 111 ? 31.444 -38.076 27.313 1.00 122.21 107 VAL A CA 1
ATOM 723 C C . VAL A 1 111 ? 30.333 -39.068 26.923 1.00 121.09 107 VAL A C 1
ATOM 724 O O . VAL A 1 111 ? 29.970 -39.953 27.706 1.00 121.07 107 VAL A O 1
ATOM 728 N N . PHE A 1 112 ? 29.782 -38.889 25.721 1.00 119.51 108 PHE A N 1
ATOM 729 C CA . PHE A 1 112 ? 28.715 -39.745 25.201 1.00 117.91 108 PHE A CA 1
ATOM 730 C C . PHE A 1 112 ? 29.215 -40.689 24.118 1.00 116.73 108 PHE A C 1
ATOM 731 O O . PHE A 1 112 ? 30.111 -40.344 23.350 1.00 116.68 108 PHE A O 1
ATOM 739 N N . LEU A 1 113 ? 28.618 -41.875 24.053 1.00 115.22 109 LEU A N 1
ATOM 740 C CA . LEU A 1 113 ? 28.903 -42.824 22.985 1.00 113.84 109 LEU A CA 1
ATOM 741 C C . LEU A 1 113 ? 27.662 -43.014 22.119 1.00 113.24 109 LEU A C 1
ATOM 742 O O . LEU A 1 113 ? 26.590 -43.360 22.619 1.00 113.16 109 LEU A O 1
ATOM 747 N N . ASN A 1 114 ? 27.814 -42.777 20.818 1.00 112.33 110 ASN A N 1
ATOM 748 C CA . ASN A 1 114 ? 26.711 -42.920 19.878 1.00 111.32 110 ASN A CA 1
ATOM 749 C C . ASN A 1 114 ? 26.871 -44.173 19.026 1.00 110.75 110 ASN A C 1
ATOM 750 O O . ASN A 1 114 ? 27.909 -44.382 18.410 1.00 110.65 110 ASN A O 1
ATOM 755 N N . LEU A 1 115 ? 25.843 -45.012 19.012 1.00 110.11 111 LEU A N 1
ATOM 756 C CA . LEU A 1 115 ? 25.831 -46.194 18.171 1.00 109.59 111 LEU A CA 1
ATOM 757 C C . LEU A 1 115 ? 24.906 -45.970 16.990 1.00 109.65 111 LEU A C 1
ATOM 758 O O . LEU A 1 115 ? 23.759 -45.565 17.170 1.00 109.59 111 LEU A O 1
ATOM 763 N N . VAL A 1 116 ? 25.407 -46.228 15.784 1.00 109.70 112 VAL A N 1
ATOM 764 C CA . VAL A 1 116 ? 24.595 -46.122 14.574 1.00 109.73 112 VAL A CA 1
ATOM 765 C C . VAL A 1 116 ? 24.168 -47.519 14.155 1.00 109.88 112 VAL A C 1
ATOM 766 O O . VAL A 1 116 ? 25.003 -48.362 13.824 1.00 109.92 112 VAL A O 1
ATOM 770 N N . LEU A 1 117 ? 22.862 -47.756 14.182 1.00 110.10 113 LEU A N 1
ATOM 771 C CA . LEU A 1 117 ? 22.316 -49.090 13.986 1.00 110.45 113 LEU A CA 1
ATOM 772 C C . LEU A 1 117 ? 21.256 -49.071 12.894 1.00 111.02 113 LEU A C 1
ATOM 773 O O . LEU A 1 117 ? 20.494 -48.106 12.791 1.00 111.01 113 LEU A O 1
ATOM 778 N N . GLU A 1 118 ? 21.206 -50.134 12.087 1.00 111.77 114 GLU A N 1
ATOM 779 C CA . GLU A 1 118 ? 20.223 -50.241 10.998 1.00 112.74 114 GLU A CA 1
ATOM 780 C C . GLU A 1 118 ? 18.804 -50.052 11.516 1.00 113.39 114 GLU A C 1
ATOM 781 O O . GLU A 1 118 ? 18.472 -50.549 12.583 1.00 113.63 114 GLU A O 1
ATOM 787 N N . TYR A 1 119 ? 17.975 -49.325 10.773 1.00 114.34 115 TYR A N 1
ATOM 788 C CA . TYR A 1 119 ? 16.652 -48.949 11.273 1.00 115.35 115 TYR A CA 1
ATOM 789 C C . TYR A 1 119 ? 15.716 -50.136 11.382 1.00 115.52 115 TYR A C 1
ATOM 790 O O . TYR A 1 119 ? 15.951 -51.183 10.776 1.00 115.52 115 TYR A O 1
ATOM 799 N N . VAL A 1 120 ? 14.652 -49.950 12.157 1.00 115.98 116 VAL A N 1
ATOM 800 C CA . VAL A 1 120 ? 13.689 -51.006 12.433 1.00 116.40 116 VAL A CA 1
ATOM 801 C C . VAL A 1 120 ? 12.410 -50.750 11.637 1.00 116.63 116 VAL A C 1
ATOM 802 O O . VAL A 1 120 ? 11.623 -49.870 12.003 1.00 116.61 116 VAL A O 1
ATOM 806 N N . PRO A 1 121 ? 12.204 -51.502 10.535 1.00 116.90 117 PRO A N 1
ATOM 807 C CA . PRO A 1 121 ? 10.956 -51.377 9.777 1.00 117.17 117 PRO A CA 1
ATOM 808 C C . PRO A 1 121 ? 9.764 -51.715 10.665 1.00 117.47 117 PRO A C 1
ATOM 809 O O . PRO A 1 121 ? 8.833 -50.914 10.787 1.00 117.56 117 PRO A O 1
ATOM 813 N N . GLU A 1 122 ? 9.823 -52.887 11.292 1.00 117.75 118 GLU A N 1
ATOM 814 C CA . GLU A 1 122 ? 8.787 -53.362 12.198 1.00 118.04 118 GLU A CA 1
ATOM 815 C C . GLU A 1 122 ? 9.334 -54.383 13.188 1.00 118.04 118 GLU A C 1
ATOM 816 O O . GLU A 1 122 ? 10.531 -54.679 13.200 1.00 118.04 118 GLU A O 1
ATOM 822 N N . THR A 1 123 ? 8.439 -54.912 14.016 1.00 118.11 119 THR A N 1
ATOM 823 C CA . THR A 1 123 ? 8.780 -55.908 15.017 1.00 118.16 119 THR A CA 1
ATOM 824 C C . THR A 1 123 ? 7.733 -57.013 15.012 1.00 118.33 119 THR A C 1
ATOM 825 O O . THR A 1 123 ? 6.563 -56.756 14.734 1.00 118.30 119 THR A O 1
ATOM 829 N N . VAL A 1 124 ? 8.159 -58.237 15.321 1.00 118.71 120 VAL A N 1
ATOM 830 C CA . VAL A 1 124 ? 7.253 -59.382 15.467 1.00 119.18 120 VAL A CA 1
ATOM 831 C C . VAL A 1 124 ? 6.024 -59.037 16.298 1.00 119.85 120 VAL A C 1
ATOM 832 O O . VAL A 1 124 ? 4.931 -59.527 16.023 1.00 119.93 120 VAL A O 1
ATOM 836 N N . TYR A 1 125 ? 6.207 -58.188 17.307 1.00 120.76 121 TYR A N 1
ATOM 837 C CA . TYR A 1 125 ? 5.105 -57.767 18.163 1.00 121.71 121 TYR A CA 1
ATOM 838 C C . TYR A 1 125 ? 4.032 -57.027 17.380 1.00 122.07 121 TYR A C 1
ATOM 839 O O . TYR A 1 125 ? 2.880 -57.452 17.365 1.00 122.13 121 TYR A O 1
ATOM 848 N N . ARG A 1 126 ? 4.415 -55.926 16.737 1.00 122.74 122 ARG A N 1
ATOM 849 C CA . ARG A 1 126 ? 3.479 -55.128 15.945 1.00 123.52 122 ARG A CA 1
ATOM 850 C C . ARG A 1 126 ? 2.912 -55.916 14.769 1.00 123.77 122 ARG A C 1
ATOM 851 O O . ARG A 1 126 ? 1.763 -55.713 14.374 1.00 123.74 122 ARG A O 1
ATOM 859 N N . ALA A 1 127 ? 3.718 -56.825 14.229 1.00 124.29 123 ALA A N 1
ATOM 860 C CA . ALA A 1 127 ? 3.235 -57.779 13.245 1.00 124.89 123 ALA A CA 1
ATOM 861 C C . ALA A 1 127 ? 2.065 -58.552 13.835 1.00 125.43 123 ALA A C 1
ATOM 862 O O . ALA A 1 127 ? 0.991 -58.588 13.246 1.00 125.53 123 ALA A O 1
ATOM 864 N N . SER A 1 128 ? 2.278 -59.135 15.014 1.00 126.21 124 SER A N 1
ATOM 865 C CA . SER A 1 128 ? 1.260 -59.929 15.708 1.00 126.90 124 SER A CA 1
ATOM 866 C C . SER A 1 128 ? 0.012 -59.118 16.061 1.00 127.46 124 SER A C 1
ATOM 867 O O . SER A 1 128 ? -1.107 -59.615 15.932 1.00 127.47 124 SER A O 1
ATOM 870 N N . ARG A 1 129 ? 0.215 -57.877 16.502 1.00 128.32 125 ARG A N 1
ATOM 871 C CA . ARG A 1 129 ? -0.882 -56.953 16.802 1.00 129.20 125 ARG A CA 1
ATOM 872 C C . ARG A 1 129 ? -1.757 -56.708 15.573 1.00 129.56 125 ARG A C 1
ATOM 873 O O . ARG A 1 129 ? -2.986 -56.656 15.671 1.00 129.60 125 ARG A O 1
ATOM 881 N N . HIS A 1 130 ? -1.105 -56.565 14.421 1.00 130.07 126 HIS A N 1
ATOM 882 C CA . HIS A 1 130 ? -1.781 -56.405 13.136 1.00 130.58 126 HIS A CA 1
ATOM 883 C C . HIS A 1 130 ? -2.807 -57.519 12.893 1.00 130.58 126 HIS A C 1
ATOM 884 O O . HIS A 1 130 ? -3.967 -57.238 12.603 1.00 130.64 126 HIS A O 1
ATOM 891 N N . TYR A 1 131 ? -2.378 -58.771 13.045 1.00 130.67 127 TYR A N 1
ATOM 892 C CA . TYR A 1 131 ? -3.246 -59.937 12.850 1.00 130.80 127 TYR A CA 1
ATOM 893 C C . TYR A 1 131 ? -4.366 -60.026 13.887 1.00 130.83 127 TYR A C 1
ATOM 894 O O . TYR A 1 131 ? -5.442 -60.554 13.604 1.00 130.76 127 TYR A O 1
ATOM 903 N N . ALA A 1 132 ? -4.107 -59.503 15.083 1.00 130.93 128 ALA A N 1
ATOM 904 C CA . ALA A 1 132 ? -5.088 -59.512 16.164 1.00 131.05 128 ALA A CA 1
ATOM 905 C C . ALA A 1 132 ? -6.243 -58.539 15.912 1.00 131.18 128 ALA A C 1
ATOM 906 O O . ALA A 1 132 ? -7.326 -58.705 16.477 1.00 131.31 128 ALA A O 1
ATOM 908 N N . LYS A 1 133 ? -6.005 -57.526 15.075 1.00 131.17 129 LYS A N 1
ATOM 909 C CA . LYS A 1 133 ? -7.067 -56.626 14.611 1.00 131.12 129 LYS A CA 1
ATOM 910 C C . LYS A 1 133 ? -7.973 -57.360 13.621 1.00 130.92 129 LYS A C 1
ATOM 911 O O . LYS A 1 133 ? -9.204 -57.258 13.683 1.00 130.99 129 LYS A O 1
ATOM 917 N N . LEU A 1 134 ? -7.340 -58.108 12.718 1.00 130.59 130 LEU A N 1
ATOM 918 C CA . LEU A 1 134 ? -8.028 -58.896 11.696 1.00 130.25 130 LEU A CA 1
ATOM 919 C C . LEU A 1 134 ? -8.589 -60.216 12.254 1.00 129.91 130 LEU A C 1
ATOM 920 O O . LEU A 1 134 ? -9.116 -61.048 11.505 1.00 129.81 130 LEU A O 1
ATOM 925 N N . LYS A 1 135 ? -8.458 -60.393 13.571 1.00 129.45 131 LYS A N 1
ATOM 926 C CA . LYS A 1 135 ? -9.053 -61.513 14.324 1.00 129.01 131 LYS A CA 1
ATOM 927 C C . LYS A 1 135 ? -8.584 -62.909 13.888 1.00 128.55 131 LYS A C 1
ATOM 928 O O . LYS A 1 135 ? -9.059 -63.927 14.407 1.00 128.56 131 LYS A O 1
ATOM 934 N N . GLN A 1 136 ? -7.644 -62.940 12.946 1.00 127.87 132 GLN A N 1
ATOM 935 C CA . GLN A 1 136 ? -6.987 -64.171 12.502 1.00 127.19 132 GLN A CA 1
ATOM 936 C C . GLN A 1 136 ? -5.593 -64.266 13.122 1.00 126.48 132 GLN A C 1
ATOM 937 O O . GLN A 1 136 ? -4.906 -63.254 13.271 1.00 126.50 132 GLN A O 1
ATOM 943 N N . THR A 1 137 ? -5.181 -65.474 13.493 1.00 125.49 133 THR A N 1
ATOM 944 C CA . THR A 1 137 ? -3.826 -65.683 14.006 1.00 124.52 133 THR A CA 1
ATOM 945 C C . THR A 1 137 ? -2.833 -65.669 12.834 1.00 123.71 133 THR A C 1
ATOM 946 O O . THR A 1 137 ? -3.225 -65.958 11.701 1.00 123.71 133 THR A O 1
ATOM 950 N N . MET A 1 138 ? -1.569 -65.319 13.095 1.00 122.55 134 MET A N 1
ATOM 951 C CA . MET A 1 138 ? -0.579 -65.155 12.016 1.00 121.41 134 MET A CA 1
ATOM 952 C C . MET A 1 138 ? -0.178 -66.482 11.354 1.00 120.55 134 MET A C 1
ATOM 953 O O . MET A 1 138 ? -0.076 -67.506 12.035 1.00 120.56 134 MET A O 1
ATOM 958 N N . PRO A 1 139 ? 0.038 -66.464 10.020 1.00 119.63 135 PRO A N 1
ATOM 959 C CA . PRO A 1 139 ? 0.233 -67.681 9.230 1.00 118.91 135 PRO A CA 1
ATOM 960 C C . PRO A 1 139 ? 1.279 -68.624 9.812 1.00 118.09 135 PRO A C 1
ATOM 961 O O . PRO A 1 139 ? 2.352 -68.185 10.231 1.00 117.91 135 PRO A O 1
ATOM 965 N N . MET A 1 140 ? 0.944 -69.911 9.829 1.00 117.20 136 MET A N 1
ATOM 966 C CA . MET A 1 140 ? 1.795 -70.945 10.411 1.00 116.31 136 MET A CA 1
ATOM 967 C C . MET A 1 140 ? 3.205 -71.003 9.814 1.00 115.50 136 MET A C 1
ATOM 968 O O . MET A 1 140 ? 4.183 -71.144 10.554 1.00 115.54 136 MET A O 1
ATOM 973 N N . LEU A 1 141 ? 3.307 -70.899 8.489 1.00 114.33 137 LEU A N 1
ATOM 974 C CA . LEU A 1 141 ? 4.613 -70.894 7.823 1.00 113.01 137 LEU A CA 1
ATOM 975 C C . LEU A 1 141 ? 5.471 -69.716 8.283 1.00 112.18 137 LEU A C 1
ATOM 976 O O . LEU A 1 141 ? 6.645 -69.893 8.599 1.00 112.09 137 LEU A O 1
ATOM 981 N N . LEU A 1 142 ? 4.880 -68.524 8.326 1.00 111.03 138 LEU A N 1
ATOM 982 C CA . LEU A 1 142 ? 5.586 -67.337 8.798 1.00 109.93 138 LEU A CA 1
ATOM 983 C C . LEU A 1 142 ? 6.194 -67.550 10.183 1.00 109.36 138 LEU A C 1
ATOM 984 O O . LEU A 1 142 ? 7.306 -67.087 10.454 1.00 109.37 138 LEU A O 1
ATOM 989 N N . ILE A 1 143 ? 5.471 -68.261 11.047 1.00 108.38 139 ILE A N 1
ATOM 990 C CA . ILE A 1 143 ? 5.999 -68.609 12.359 1.00 107.40 139 ILE A CA 1
ATOM 991 C C . ILE A 1 143 ? 7.295 -69.402 12.210 1.00 106.93 139 ILE A C 1
ATOM 992 O O . ILE A 1 143 ? 8.316 -68.993 12.762 1.00 107.06 139 ILE A O 1
ATOM 997 N N . LYS A 1 144 ? 7.260 -70.498 11.442 1.00 106.19 140 LYS A N 1
ATOM 998 C CA . LYS A 1 144 ? 8.466 -71.298 11.141 1.00 105.42 140 LYS A CA 1
ATOM 999 C C . LYS A 1 144 ? 9.646 -70.429 10.713 1.00 104.71 140 LYS A C 1
ATOM 1000 O O . LYS A 1 144 ? 10.744 -70.546 11.259 1.00 104.48 140 LYS A O 1
ATOM 1006 N N . LEU A 1 145 ? 9.396 -69.565 9.732 1.00 103.89 141 LEU A N 1
ATOM 1007 C CA . LEU A 1 145 ? 10.425 -68.724 9.139 1.00 103.14 141 LEU A CA 1
ATOM 1008 C C . LEU A 1 145 ? 11.042 -67.780 10.166 1.00 102.74 141 LEU A C 1
ATOM 1009 O O . LEU A 1 145 ? 12.268 -67.647 10.230 1.00 102.83 141 LEU A O 1
ATOM 1014 N N . TYR A 1 146 ? 10.190 -67.136 10.963 1.00 101.96 142 TYR A N 1
ATOM 1015 C CA . TYR A 1 146 ? 10.646 -66.198 11.981 1.00 101.14 142 TYR A CA 1
ATOM 1016 C C . TYR A 1 146 ? 11.394 -66.904 13.100 1.00 100.62 142 TYR A C 1
ATOM 1017 O O . TYR A 1 146 ? 12.490 -66.497 13.478 1.00 100.64 142 TYR A O 1
ATOM 1026 N N . MET A 1 147 ? 10.801 -67.969 13.622 1.00 99.92 143 MET A N 1
ATOM 1027 C CA . MET A 1 147 ? 11.411 -68.710 14.707 1.00 99.50 143 MET A CA 1
ATOM 1028 C C . MET A 1 147 ? 12.697 -69.396 14.273 1.00 99.11 143 MET A C 1
ATOM 1029 O O . MET A 1 147 ? 13.601 -69.564 15.085 1.00 99.42 143 MET A O 1
ATOM 1034 N N . TYR A 1 148 ? 12.784 -69.784 13.000 1.00 98.48 144 TYR A N 1
ATOM 1035 C CA . TYR A 1 148 ? 14.006 -70.391 12.465 1.00 97.76 144 TYR A CA 1
ATOM 1036 C C . TYR A 1 148 ? 15.153 -69.404 12.550 1.00 97.16 144 TYR A C 1
ATOM 1037 O O . TYR A 1 148 ? 16.243 -69.741 13.014 1.00 97.12 144 TYR A O 1
ATOM 1046 N N . GLN A 1 149 ? 14.899 -68.185 12.092 1.00 96.43 145 GLN A N 1
ATOM 1047 C CA . GLN A 1 149 ? 15.928 -67.163 12.044 1.00 95.84 145 GLN A CA 1
ATOM 1048 C C . GLN A 1 149 ? 16.404 -66.803 13.451 1.00 95.47 145 GLN A C 1
ATOM 1049 O O . GLN A 1 149 ? 17.606 -66.645 13.670 1.00 95.54 145 GLN A O 1
ATOM 1055 N N . LEU A 1 150 ? 15.467 -66.715 14.398 1.00 94.88 146 LEU A N 1
ATOM 1056 C CA . LEU A 1 150 ? 15.791 -66.400 15.791 1.00 94.38 146 LEU A CA 1
ATOM 1057 C C . LEU A 1 150 ? 16.723 -67.433 16.402 1.00 94.17 146 LEU A C 1
ATOM 1058 O O . LEU A 1 150 ? 17.745 -67.080 16.997 1.00 94.06 146 LEU A O 1
ATOM 1063 N N . LEU A 1 151 ? 16.353 -68.701 16.256 1.00 93.89 147 LEU A N 1
ATOM 1064 C CA . LEU A 1 151 ? 17.112 -69.801 16.820 1.00 93.92 147 LEU A CA 1
ATOM 1065 C C . LEU A 1 151 ? 18.529 -69.846 16.271 1.00 94.31 147 LEU A C 1
ATOM 1066 O O . LEU A 1 151 ? 19.482 -70.073 17.028 1.00 94.50 147 LEU A O 1
ATOM 1071 N N . ARG A 1 152 ? 18.661 -69.625 14.960 1.00 94.56 148 ARG A N 1
ATOM 1072 C CA . ARG A 1 152 ? 19.970 -69.536 14.309 1.00 94.78 148 ARG A CA 1
ATOM 1073 C C . ARG A 1 152 ? 20.758 -68.371 14.902 1.00 94.87 148 ARG A C 1
ATOM 1074 O O . ARG A 1 152 ? 21.955 -68.496 15.199 1.00 94.84 148 ARG A O 1
ATOM 1082 N N . SER A 1 153 ? 20.064 -67.247 15.076 1.00 94.93 149 SER A N 1
ATOM 1083 C CA . SER A 1 153 ? 20.647 -66.048 15.645 1.00 95.12 149 SER A CA 1
ATOM 1084 C C . SER A 1 153 ? 21.208 -66.337 17.026 1.00 95.09 149 SER A C 1
ATOM 1085 O O . SER A 1 153 ? 22.344 -65.963 17.328 1.00 95.17 149 SER A O 1
ATOM 1088 N N . LEU A 1 154 ? 20.412 -67.017 17.849 1.00 95.11 150 LEU A N 1
ATOM 1089 C CA . LEU A 1 154 ? 20.870 -67.510 19.150 1.00 95.10 150 LEU A CA 1
ATOM 1090 C C . LEU A 1 154 ? 22.059 -68.447 19.004 1.00 95.09 150 LEU A C 1
ATOM 1091 O O . LEU A 1 154 ? 23.135 -68.165 19.527 1.00 95.15 150 LEU A O 1
ATOM 1096 N N . ALA A 1 155 ? 21.868 -69.541 18.269 1.00 95.15 151 ALA A N 1
ATOM 1097 C CA . ALA A 1 155 ? 22.930 -70.521 18.024 1.00 95.13 151 ALA A CA 1
ATOM 1098 C C . ALA A 1 155 ? 24.266 -69.847 17.778 1.00 94.99 151 ALA A C 1
ATOM 1099 O O . ALA A 1 155 ? 25.302 -70.346 18.201 1.00 94.84 151 ALA A O 1
ATOM 1101 N N . TYR A 1 156 ? 24.221 -68.703 17.103 1.00 94.98 152 TYR A N 1
ATOM 1102 C CA . TYR A 1 156 ? 25.414 -67.936 16.810 1.00 95.10 152 TYR A CA 1
ATOM 1103 C C . TYR A 1 156 ? 25.966 -67.238 18.050 1.00 95.09 152 TYR A C 1
ATOM 1104 O O . TYR A 1 156 ? 27.020 -67.620 18.556 1.00 95.10 152 TYR A O 1
ATOM 1113 N N . ILE A 1 157 ? 25.259 -66.224 18.542 1.00 95.08 153 ILE A N 1
ATOM 1114 C CA . ILE A 1 157 ? 25.745 -65.453 19.690 1.00 95.04 153 ILE A CA 1
ATOM 1115 C C . ILE A 1 157 ? 26.120 -66.334 20.884 1.00 95.26 153 ILE A C 1
ATOM 1116 O O . ILE A 1 157 ? 27.090 -66.057 21.577 1.00 95.35 153 ILE A O 1
ATOM 1121 N N . HIS A 1 158 ? 25.363 -67.408 21.099 1.00 95.52 154 HIS A N 1
ATOM 1122 C CA . HIS A 1 158 ? 25.644 -68.358 22.170 1.00 95.87 154 HIS A CA 1
ATOM 1123 C C . HIS A 1 158 ? 27.007 -69.009 21.973 1.00 96.09 154 HIS A C 1
ATOM 1124 O O . HIS A 1 158 ? 27.805 -69.093 22.913 1.00 96.15 154 HIS A O 1
ATOM 1131 N N . SER A 1 159 ? 27.276 -69.442 20.743 1.00 96.44 155 SER A N 1
ATOM 1132 C CA . SER A 1 159 ? 28.558 -70.050 20.387 1.00 96.87 155 SER A CA 1
ATOM 1133 C C . SER A 1 159 ? 29.728 -69.117 20.696 1.00 97.08 155 SER A C 1
ATOM 1134 O O . SER A 1 159 ? 30.836 -69.577 20.980 1.00 97.23 155 SER A O 1
ATOM 1137 N N . ILE A 1 160 ? 29.472 -67.811 20.630 1.00 97.14 156 ILE A N 1
ATOM 1138 C CA . ILE A 1 160 ? 30.476 -66.802 20.960 1.00 97.18 156 ILE A CA 1
ATOM 1139 C C . ILE A 1 160 ? 30.318 -66.305 22.425 1.00 96.92 156 ILE A C 1
ATOM 1140 O O . ILE A 1 160 ? 30.894 -65.281 22.826 1.00 96.74 156 ILE A O 1
ATOM 1145 N N . GLY A 1 161 ? 29.545 -67.068 23.210 1.00 96.58 157 GLY A N 1
ATOM 1146 C CA . GLY A 1 161 ? 29.371 -66.850 24.657 1.00 96.19 157 GLY A CA 1
ATOM 1147 C C . GLY A 1 161 ? 28.406 -65.767 25.149 1.00 95.82 157 GLY A C 1
ATOM 1148 O O . GLY A 1 161 ? 28.407 -65.431 26.342 1.00 95.87 157 GLY A O 1
ATOM 1149 N N . ILE A 1 162 ? 27.578 -65.231 24.251 1.00 95.29 158 ILE A N 1
ATOM 1150 C CA . ILE A 1 162 ? 26.724 -64.077 24.565 1.00 94.75 158 ILE A CA 1
ATOM 1151 C C . ILE A 1 162 ? 25.294 -64.484 24.897 1.00 94.56 158 ILE A C 1
ATOM 1152 O O . ILE A 1 162 ? 24.639 -65.170 24.111 1.00 94.74 158 ILE A O 1
ATOM 1157 N N . CYS A 1 163 ? 24.817 -64.053 26.062 1.00 94.21 159 CYS A N 1
ATOM 1158 C CA . CYS A 1 163 ? 23.420 -64.236 26.434 1.00 93.85 159 CYS A CA 1
ATOM 1159 C C . CYS A 1 163 ? 22.663 -62.933 26.235 1.00 93.81 159 CYS A C 1
ATOM 1160 O O . CYS A 1 163 ? 23.087 -61.879 26.715 1.00 93.75 159 CYS A O 1
ATOM 1163 N N . HIS A 1 164 ? 21.544 -63.007 25.524 1.00 93.75 160 HIS A N 1
ATOM 1164 C CA . HIS A 1 164 ? 20.785 -61.808 25.192 1.00 93.78 160 HIS A CA 1
ATOM 1165 C C . HIS A 1 164 ? 20.048 -61.233 26.402 1.00 94.11 160 HIS A C 1
ATOM 1166 O O . HIS A 1 164 ? 20.045 -60.016 26.608 1.00 94.06 160 HIS A O 1
ATOM 1173 N N . ARG A 1 165 ? 19.426 -62.119 27.184 1.00 94.54 161 ARG A N 1
ATOM 1174 C CA . ARG A 1 165 ? 18.690 -61.765 28.406 1.00 94.96 161 ARG A CA 1
ATOM 1175 C C . ARG A 1 165 ? 17.460 -60.879 28.168 1.00 95.22 161 ARG A C 1
ATOM 1176 O O . ARG A 1 165 ? 17.045 -60.159 29.078 1.00 95.24 161 ARG A O 1
ATOM 1184 N N . ASP A 1 166 ? 16.881 -60.919 26.965 1.00 95.60 162 ASP A N 1
ATOM 1185 C CA . ASP A 1 166 ? 15.675 -60.115 26.669 1.00 95.94 162 ASP A CA 1
ATOM 1186 C C . ASP A 1 166 ? 14.875 -60.559 25.434 1.00 96.00 162 ASP A C 1
ATOM 1187 O O . ASP A 1 166 ? 14.127 -59.765 24.847 1.00 95.92 162 ASP A O 1
ATOM 1192 N N . ILE A 1 167 ? 15.018 -61.828 25.058 1.00 96.05 163 ILE A N 1
ATOM 1193 C CA . ILE A 1 167 ? 14.309 -62.375 23.904 1.00 95.99 163 ILE A CA 1
ATOM 1194 C C . ILE A 1 167 ? 12.804 -62.229 24.087 1.00 96.18 163 ILE A C 1
ATOM 1195 O O . ILE A 1 167 ? 12.205 -62.930 24.896 1.00 96.27 163 ILE A O 1
ATOM 1200 N N . LYS A 1 168 ? 12.206 -61.299 23.348 1.00 96.55 164 LYS A N 1
ATOM 1201 C CA . LYS A 1 168 ? 10.755 -61.085 23.374 1.00 97.12 164 LYS A CA 1
ATOM 1202 C C . LYS A 1 168 ? 10.269 -60.367 22.115 1.00 97.52 164 LYS A C 1
ATOM 1203 O O . LYS A 1 168 ? 11.043 -59.643 21.495 1.00 97.67 164 LYS A O 1
ATOM 1209 N N . PRO A 1 169 ? 8.988 -60.560 21.737 1.00 97.91 165 PRO A N 1
ATOM 1210 C CA . PRO A 1 169 ? 8.457 -60.060 20.471 1.00 98.42 165 PRO A CA 1
ATOM 1211 C C . PRO A 1 169 ? 8.967 -58.676 20.085 1.00 99.04 165 PRO A C 1
ATOM 1212 O O . PRO A 1 169 ? 9.430 -58.489 18.964 1.00 99.30 165 PRO A O 1
ATOM 1216 N N . GLN A 1 170 ? 8.912 -57.729 21.019 1.00 99.66 166 GLN A N 1
ATOM 1217 C CA . GLN A 1 170 ? 9.318 -56.343 20.772 1.00 100.21 166 GLN A CA 1
ATOM 1218 C C . GLN A 1 170 ? 10.765 -56.212 20.295 1.00 100.47 166 GLN A C 1
ATOM 1219 O O . GLN A 1 170 ? 11.109 -55.244 19.621 1.00 100.59 166 GLN A O 1
ATOM 1225 N N . ASN A 1 171 ? 11.606 -57.178 20.652 1.00 100.87 167 ASN A N 1
ATOM 1226 C CA . ASN A 1 171 ? 13.008 -57.150 20.260 1.00 101.35 167 ASN A CA 1
ATOM 1227 C C . ASN A 1 171 ? 13.311 -58.105 19.119 1.00 101.85 167 ASN A C 1
ATOM 1228 O O . ASN A 1 171 ? 14.380 -58.715 19.080 1.00 102.00 167 ASN A O 1
ATOM 1233 N N . LEU A 1 172 ? 12.373 -58.236 18.189 1.00 102.45 168 LEU A N 1
ATOM 1234 C CA . LEU A 1 172 ? 12.613 -59.020 16.985 1.00 103.15 168 LEU A CA 1
ATOM 1235 C C . LEU A 1 172 ? 12.318 -58.173 15.756 1.00 104.12 168 LEU A C 1
ATOM 1236 O O . LEU A 1 172 ? 11.153 -57.946 15.423 1.00 104.37 168 LEU A O 1
ATOM 1241 N N . LEU A 1 173 ? 13.378 -57.693 15.101 1.00 105.18 169 LEU A N 1
ATOM 1242 C CA . LEU A 1 173 ? 13.254 -56.853 13.908 1.00 106.18 169 LEU A CA 1
ATOM 1243 C C . LEU A 1 173 ? 12.635 -57.657 12.775 1.00 107.02 169 LEU A C 1
ATOM 1244 O O . LEU A 1 173 ? 13.028 -58.800 12.533 1.00 107.28 169 LEU A O 1
ATOM 1249 N N . LEU A 1 174 ? 11.668 -57.055 12.089 1.00 107.99 170 LEU A N 1
ATOM 1250 C CA . LEU A 1 174 ? 10.964 -57.728 11.008 1.00 108.91 170 LEU A CA 1
ATOM 1251 C C . LEU A 1 174 ? 10.948 -56.892 9.742 1.00 109.73 170 LEU A C 1
ATOM 1252 O O . LEU A 1 174 ? 11.003 -55.661 9.796 1.00 109.96 170 LEU A O 1
ATOM 1257 N N . ASP A 1 175 ? 10.867 -57.570 8.601 1.00 110.78 171 ASP A N 1
ATOM 1258 C CA . ASP A 1 175 ? 10.741 -56.889 7.313 1.00 111.58 171 ASP A CA 1
ATOM 1259 C C . ASP A 1 175 ? 9.662 -57.540 6.440 1.00 111.80 171 ASP A C 1
ATOM 1260 O O . ASP A 1 175 ? 9.964 -58.421 5.634 1.00 111.84 171 ASP A O 1
ATOM 1265 N N . PRO A 1 176 ? 8.398 -57.102 6.608 1.00 112.07 172 PRO A N 1
ATOM 1266 C CA . PRO A 1 176 ? 7.204 -57.689 5.976 1.00 112.17 172 PRO A CA 1
ATOM 1267 C C . PRO A 1 176 ? 7.353 -58.166 4.506 1.00 112.00 172 PRO A C 1
ATOM 1268 O O . PRO A 1 176 ? 6.903 -59.280 4.194 1.00 112.04 172 PRO A O 1
ATOM 1272 N N . PRO A 1 177 ? 7.955 -57.338 3.610 1.00 111.70 173 PRO A N 1
ATOM 1273 C CA . PRO A 1 177 ? 8.184 -57.861 2.257 1.00 111.38 173 PRO A CA 1
ATOM 1274 C C . PRO A 1 177 ? 9.161 -59.047 2.220 1.00 111.03 173 PRO A C 1
ATOM 1275 O O . PRO A 1 177 ? 8.768 -60.149 1.821 1.00 110.98 173 PRO A O 1
ATOM 1279 N N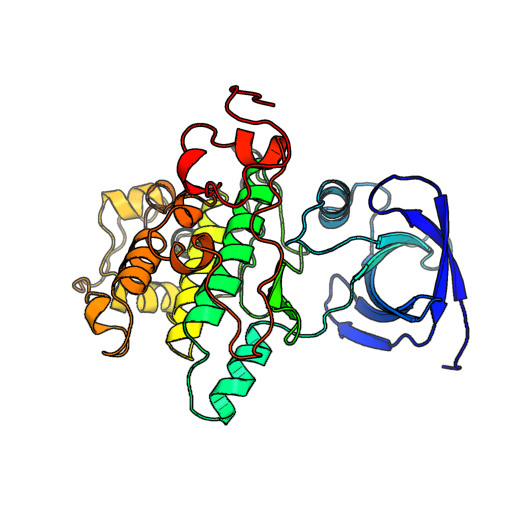 . SER A 1 178 ? 10.403 -58.821 2.654 1.00 110.57 174 SER A N 1
ATOM 1280 C CA . SER A 1 178 ? 11.478 -59.821 2.561 1.00 110.11 174 SER A CA 1
ATOM 1281 C C . SER A 1 178 ? 11.333 -61.003 3.525 1.00 109.78 174 SER A C 1
ATOM 1282 O O . SER A 1 178 ? 11.854 -62.089 3.260 1.00 109.80 174 SER A O 1
ATOM 1285 N N . GLY A 1 179 ? 10.635 -60.779 4.637 1.00 109.34 175 GLY A N 1
ATOM 1286 C CA . GLY A 1 179 ? 10.413 -61.805 5.658 1.00 108.62 175 GLY A CA 1
ATOM 1287 C C . GLY A 1 179 ? 11.641 -62.205 6.462 1.00 108.05 175 GLY A C 1
ATOM 1288 O O . GLY A 1 179 ? 11.716 -63.329 6.967 1.00 108.06 175 GLY A O 1
ATOM 1289 N N . VAL A 1 180 ? 12.606 -61.298 6.585 1.00 107.36 176 VAL A N 1
ATOM 1290 C CA . VAL A 1 180 ? 13.788 -61.574 7.399 1.00 106.67 176 VAL A CA 1
ATOM 1291 C C . VAL A 1 180 ? 13.515 -61.221 8.856 1.00 106.19 176 VAL A C 1
ATOM 1292 O O . VAL A 1 180 ? 12.671 -60.364 9.152 1.00 106.29 176 VAL A O 1
ATOM 1296 N N . LEU A 1 181 ? 14.222 -61.899 9.756 1.00 105.35 177 LEU A N 1
ATOM 1297 C CA . LEU A 1 181 ? 14.201 -61.576 11.176 1.00 104.48 177 LEU A CA 1
ATOM 1298 C C . LEU A 1 181 ? 15.601 -61.198 11.637 1.00 103.98 177 LEU A C 1
ATOM 1299 O O . LEU A 1 181 ? 16.593 -61.788 11.214 1.00 103.88 177 LEU A O 1
ATOM 1304 N N . LYS A 1 182 ? 15.676 -60.205 12.506 1.00 103.43 178 LYS A N 1
ATOM 1305 C CA . LYS A 1 182 ? 16.940 -59.820 13.097 1.00 102.95 178 LYS A CA 1
ATOM 1306 C C . LYS A 1 182 ? 16.748 -59.639 14.595 1.00 102.61 178 LYS A C 1
ATOM 1307 O O . LYS A 1 182 ? 15.782 -59.009 15.026 1.00 102.64 178 LYS A O 1
ATOM 1313 N N . LEU A 1 183 ? 17.650 -60.217 15.384 1.00 102.07 179 LEU A N 1
ATOM 1314 C CA . LEU A 1 183 ? 17.644 -60.029 16.829 1.00 101.72 179 LEU A CA 1
ATOM 1315 C C . LEU A 1 183 ? 18.094 -58.612 17.160 1.00 101.86 179 LEU A C 1
ATOM 1316 O O . LEU A 1 183 ? 19.128 -58.153 16.685 1.00 101.94 179 LEU A O 1
ATOM 1321 N N . ILE A 1 184 ? 17.311 -57.917 17.973 1.00 102.04 180 ILE A N 1
ATOM 1322 C CA . ILE A 1 184 ? 17.579 -56.510 18.254 1.00 102.16 180 ILE A CA 1
ATOM 1323 C C . ILE A 1 184 ? 17.651 -56.209 19.770 1.00 102.35 180 ILE A C 1
ATOM 1324 O O . ILE A 1 184 ? 17.094 -56.941 20.592 1.00 102.27 180 ILE A O 1
ATOM 1329 N N . ASP A 1 185 ? 18.380 -55.145 20.110 1.00 102.61 181 ASP A N 1
ATOM 1330 C CA . ASP A 1 185 ? 18.521 -54.627 21.476 1.00 102.94 181 ASP A CA 1
ATOM 1331 C C . ASP A 1 185 ? 19.430 -55.464 22.366 1.00 102.91 181 ASP A C 1
ATOM 1332 O O . ASP A 1 185 ? 18.979 -56.331 23.115 1.00 102.95 181 ASP A O 1
ATOM 1337 N N . PHE A 1 186 ? 20.723 -55.183 22.277 1.00 102.92 182 PHE A N 1
ATOM 1338 C CA . PHE A 1 186 ? 21.719 -55.877 23.075 1.00 102.82 182 PHE A CA 1
ATOM 1339 C C . PHE A 1 186 ? 22.019 -55.103 24.364 1.00 103.15 182 PHE A C 1
ATOM 1340 O O . PHE A 1 186 ? 23.024 -55.343 25.044 1.00 103.15 182 PHE A O 1
ATOM 1348 N N . GLY A 1 187 ? 21.108 -54.189 24.700 1.00 103.39 183 GLY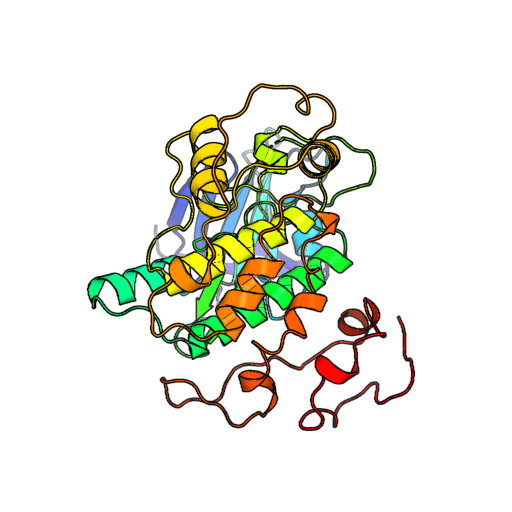 A N 1
ATOM 1349 C CA . GLY A 1 187 ? 21.265 -53.290 25.838 1.00 103.77 183 GLY A CA 1
ATOM 1350 C C . GLY A 1 187 ? 21.355 -53.984 27.182 1.00 104.06 183 GLY A C 1
ATOM 1351 O O . GLY A 1 187 ? 22.042 -53.502 28.089 1.00 104.17 183 GLY A O 1
ATOM 1352 N N . SER A 1 188 ? 20.645 -55.104 27.315 1.00 104.23 184 SER A N 1
ATOM 1353 C CA . SER A 1 188 ? 20.673 -55.901 28.537 1.00 104.38 184 SER A CA 1
ATOM 1354 C C . SER A 1 188 ? 21.388 -57.230 28.332 1.00 104.57 184 SER A C 1
ATOM 1355 O O . SER A 1 188 ? 21.253 -58.143 29.144 1.00 104.68 184 SER A O 1
ATOM 1358 N N . ALA A 1 189 ? 22.160 -57.324 27.252 1.00 104.93 185 ALA A N 1
ATOM 1359 C CA . ALA A 1 189 ? 22.929 -58.528 26.949 1.00 105.28 185 ALA A CA 1
ATOM 1360 C C . ALA A 1 189 ? 24.248 -58.554 27.706 1.00 105.58 185 ALA A C 1
ATOM 1361 O O . ALA A 1 189 ? 24.856 -57.510 27.949 1.00 105.50 185 ALA A O 1
ATOM 1363 N N . LYS A 1 190 ? 24.676 -59.758 28.071 1.00 106.13 186 LYS A N 1
ATOM 1364 C CA . LYS A 1 190 ? 25.907 -59.971 28.822 1.00 106.87 186 LYS A CA 1
ATOM 1365 C C . LYS A 1 190 ? 26.580 -61.272 28.410 1.00 107.36 186 LYS A C 1
ATOM 1366 O O . LYS A 1 190 ? 25.924 -62.302 28.241 1.00 107.44 186 LYS A O 1
ATOM 1372 N N . ILE A 1 191 ? 27.896 -61.218 28.252 1.00 108.07 187 ILE A N 1
ATOM 1373 C CA . ILE A 1 191 ? 28.681 -62.411 27.955 1.00 108.81 187 ILE A CA 1
ATOM 1374 C C . ILE A 1 191 ? 28.964 -63.146 29.268 1.00 109.29 187 ILE A C 1
ATOM 1375 O O . ILE A 1 191 ? 29.582 -62.594 30.183 1.00 109.45 187 ILE A O 1
ATOM 1380 N N . LEU A 1 192 ? 28.491 -64.386 29.357 1.00 109.90 188 LEU A N 1
ATOM 1381 C CA . LEU A 1 192 ? 28.461 -65.120 30.625 1.00 110.42 188 LEU A CA 1
ATOM 1382 C C . LEU A 1 192 ? 29.747 -65.878 30.942 1.00 110.95 188 LEU A C 1
ATOM 1383 O O . LEU A 1 192 ? 29.925 -67.011 30.495 1.00 111.28 188 LEU A O 1
ATOM 1388 N N . ILE A 1 193 ? 30.632 -65.267 31.727 1.00 111.45 189 ILE A N 1
ATOM 1389 C CA . ILE A 1 193 ? 31.850 -65.953 32.176 1.00 111.94 189 ILE A CA 1
ATOM 1390 C C . ILE A 1 193 ? 31.526 -66.908 33.330 1.00 112.15 189 ILE A C 1
ATOM 1391 O O . ILE A 1 193 ? 30.940 -66.494 34.335 1.00 112.29 189 ILE A O 1
ATOM 1396 N N . ALA A 1 194 ? 31.906 -68.178 33.174 1.00 112.29 190 ALA A N 1
ATOM 1397 C CA . ALA A 1 194 ? 31.616 -69.223 34.167 1.00 112.46 190 ALA A CA 1
ATOM 1398 C C . ALA A 1 194 ? 32.005 -68.822 35.597 1.00 112.60 190 ALA A C 1
ATOM 1399 O O . ALA A 1 194 ? 33.088 -68.270 35.821 1.00 112.74 190 ALA A O 1
ATOM 1401 N N . GLY A 1 195 ? 31.103 -69.079 36.547 1.00 112.65 191 GLY A N 1
ATOM 1402 C CA . GLY A 1 195 ? 31.349 -68.806 37.968 1.00 112.67 191 GLY A CA 1
ATOM 1403 C C . GLY A 1 195 ? 31.168 -67.365 38.433 1.00 112.71 191 GLY A C 1
ATOM 1404 O O . GLY A 1 195 ? 31.517 -67.022 39.568 1.00 112.88 191 GLY A O 1
ATOM 1405 N N . GLU A 1 196 ? 30.631 -66.518 37.561 1.00 112.54 192 GLU A N 1
ATOM 1406 C CA . GLU A 1 196 ? 30.310 -65.141 37.921 1.00 112.32 192 GLU A CA 1
ATOM 1407 C C . GLU A 1 196 ? 28.816 -65.072 38.219 1.00 111.94 192 GLU A C 1
ATOM 1408 O O . GLU A 1 196 ? 28.011 -65.609 37.458 1.00 112.12 192 GLU A O 1
ATOM 1414 N N . PRO A 1 197 ? 28.437 -64.436 39.338 1.00 111.50 193 PRO A N 1
ATOM 1415 C CA . PRO A 1 197 ? 27.015 -64.221 39.624 1.00 111.11 193 PRO A CA 1
ATOM 1416 C C . PRO A 1 197 ? 26.409 -63.154 38.712 1.00 110.64 193 PRO A C 1
ATOM 1417 O O . PRO A 1 197 ? 27.080 -62.184 38.374 1.00 110.56 193 PRO A O 1
ATOM 1421 N N . ASN A 1 198 ? 25.159 -63.342 38.301 1.00 110.12 194 ASN A N 1
ATOM 1422 C CA . ASN A 1 198 ? 24.469 -62.338 37.490 1.00 109.75 194 ASN A CA 1
ATOM 1423 C C . ASN A 1 198 ? 23.056 -62.065 37.996 1.00 109.42 194 ASN A C 1
ATOM 1424 O O . ASN A 1 198 ? 22.387 -62.969 38.490 1.00 109.30 194 ASN A O 1
ATOM 1429 N N . VAL A 1 199 ? 22.615 -60.818 37.857 1.00 109.07 195 VAL A N 1
ATOM 1430 C CA . VAL A 1 199 ? 21.278 -60.386 38.266 1.00 109.04 195 VAL A CA 1
ATOM 1431 C C . VAL A 1 199 ? 20.177 -61.390 37.893 1.00 109.22 195 VAL A C 1
ATOM 1432 O O . VAL A 1 199 ? 20.114 -61.863 36.758 1.00 109.34 195 VAL A O 1
ATOM 1436 N N . SER A 1 200 ? 19.319 -61.711 38.860 1.00 109.39 196 SER A N 1
ATOM 1437 C CA . SER A 1 200 ? 18.213 -62.644 38.646 1.00 109.36 196 SER A CA 1
ATOM 1438 C C . SER A 1 200 ? 17.017 -61.955 38.016 1.00 109.36 196 SER A C 1
ATOM 1439 O O . SER A 1 200 ? 16.354 -62.534 37.161 1.00 109.45 196 SER A O 1
ATOM 1458 N N . ILE A 1 202 ? 15.750 -60.269 35.518 1.00 109.64 198 ILE A N 1
ATOM 1459 C CA . ILE A 1 202 ? 16.151 -59.996 34.140 1.00 109.40 198 ILE A CA 1
ATOM 1460 C C . ILE A 1 202 ? 15.104 -60.586 33.184 1.00 109.51 198 ILE A C 1
ATOM 1461 O O . ILE A 1 202 ? 14.334 -61.462 33.584 1.00 109.62 198 ILE A O 1
ATOM 1466 N N . CYS A 1 203 ? 15.070 -60.096 31.941 1.00 109.53 199 CYS A N 1
ATOM 1467 C CA . CYS A 1 203 ? 14.039 -60.442 30.939 1.00 109.73 199 CYS A CA 1
ATOM 1468 C C . CYS A 1 203 ? 12.715 -59.787 31.252 1.00 109.62 199 CYS A C 1
ATOM 1469 O O . CYS A 1 203 ? 12.437 -59.467 32.401 1.00 109.75 199 CYS A O 1
ATOM 1472 N N . SER A 1 204 ? 11.886 -59.606 30.230 1.00 109.61 200 SER A N 1
ATOM 1473 C CA . SER A 1 204 ? 10.507 -59.199 30.462 1.00 109.68 200 SER A CA 1
ATOM 1474 C C . SER A 1 204 ? 9.768 -60.343 31.145 1.00 109.60 200 SER A C 1
ATOM 1475 O O . SER A 1 204 ? 10.047 -61.514 30.876 1.00 109.63 200 SER A O 1
ATOM 1478 N N . ARG A 1 205 ? 8.840 -59.995 32.033 1.00 109.53 201 ARG A N 1
ATOM 1479 C CA . ARG A 1 205 ? 8.289 -60.951 32.995 1.00 109.40 201 ARG A CA 1
ATOM 1480 C C . ARG A 1 205 ? 7.768 -62.234 32.375 1.00 109.22 201 ARG A C 1
ATOM 1481 O O . ARG A 1 205 ? 8.116 -63.323 32.831 1.00 109.25 201 ARG A O 1
ATOM 1489 N N . TYR A 1 206 ? 6.937 -62.100 31.345 1.00 108.93 202 TYR A N 1
ATOM 1490 C CA . TYR A 1 206 ? 6.297 -63.244 30.706 1.00 108.77 202 TYR A CA 1
ATOM 1491 C C . TYR A 1 206 ? 7.317 -64.277 30.246 1.00 108.28 202 TYR A C 1
ATOM 1492 O O . TYR A 1 206 ? 7.098 -65.481 30.386 1.00 108.34 202 TYR A O 1
ATOM 1501 N N . TYR A 1 207 ? 8.440 -63.787 29.723 1.00 107.65 203 TYR A N 1
ATOM 1502 C CA . TYR A 1 207 ? 9.464 -64.618 29.085 1.00 106.91 203 TYR A CA 1
ATOM 1503 C C . TYR A 1 207 ? 10.624 -64.912 30.028 1.00 106.68 203 TYR A C 1
ATOM 1504 O O . TYR A 1 207 ? 11.641 -65.477 29.614 1.00 106.80 203 TYR A O 1
ATOM 1513 N N . ARG A 1 208 ? 10.473 -64.525 31.292 1.00 106.22 204 ARG A N 1
ATOM 1514 C CA . ARG A 1 208 ? 11.472 -64.843 32.302 1.00 105.81 204 ARG A CA 1
ATOM 1515 C C . ARG A 1 208 ? 11.464 -66.340 32.576 1.00 105.70 204 ARG A C 1
ATOM 1516 O O . ARG A 1 208 ? 10.407 -66.927 32.827 1.00 105.67 204 ARG A O 1
ATOM 1524 N N . ALA A 1 209 ? 12.646 -66.946 32.506 1.00 105.47 205 ALA A N 1
ATOM 1525 C CA . ALA A 1 209 ? 12.808 -68.371 32.751 1.00 105.31 205 ALA A CA 1
ATOM 1526 C C . ALA A 1 209 ? 12.506 -68.674 34.215 1.00 105.31 205 ALA A C 1
ATOM 1527 O O . ALA A 1 209 ? 12.693 -67.804 35.067 1.00 105.43 205 ALA A O 1
ATOM 1529 N N . PRO A 1 210 ? 12.031 -69.901 34.517 1.00 105.23 206 PRO A N 1
ATOM 1530 C CA . PRO A 1 210 ? 11.665 -70.252 35.883 1.00 105.16 206 PRO A CA 1
ATOM 1531 C C . PRO A 1 210 ? 12.834 -70.196 36.864 1.00 105.23 206 PRO A C 1
ATOM 1532 O O . PRO A 1 210 ? 12.641 -69.746 37.993 1.00 105.45 206 PRO A O 1
ATOM 1536 N N . GLU A 1 211 ? 14.030 -70.619 36.450 1.00 105.13 207 GLU A N 1
ATOM 1537 C CA . GLU A 1 211 ? 15.191 -70.537 37.341 1.00 105.21 207 GLU A CA 1
ATOM 1538 C C . GLU A 1 211 ? 15.492 -69.100 37.742 1.00 105.17 207 GLU A C 1
ATOM 1539 O O . GLU A 1 211 ? 16.086 -68.856 38.785 1.00 105.22 207 GLU A O 1
ATOM 1545 N N . LEU A 1 212 ? 15.071 -68.152 36.915 1.00 105.27 208 LEU A N 1
ATOM 1546 C CA . LEU A 1 212 ? 15.242 -66.744 37.234 1.00 105.52 208 LEU A CA 1
ATOM 1547 C C . LEU A 1 212 ? 14.256 -66.317 38.312 1.00 105.77 208 LEU A C 1
ATOM 1548 O O . LEU A 1 212 ? 14.584 -65.493 39.171 1.00 105.90 208 LEU A O 1
ATOM 1553 N N . ILE A 1 213 ? 13.049 -66.878 38.264 1.00 105.96 209 ILE A N 1
ATOM 1554 C CA . ILE A 1 213 ? 12.036 -66.612 39.285 1.00 106.16 209 ILE A CA 1
ATOM 1555 C C . ILE A 1 213 ? 12.438 -67.270 40.609 1.00 106.27 209 ILE A C 1
ATOM 1556 O O . ILE A 1 213 ? 12.040 -66.813 41.679 1.00 106.38 209 ILE A O 1
ATOM 1561 N N . PHE A 1 214 ? 13.233 -68.336 40.526 1.00 106.38 210 PHE A N 1
ATOM 1562 C CA . PHE A 1 214 ? 13.827 -68.959 41.711 1.00 106.52 210 PHE A CA 1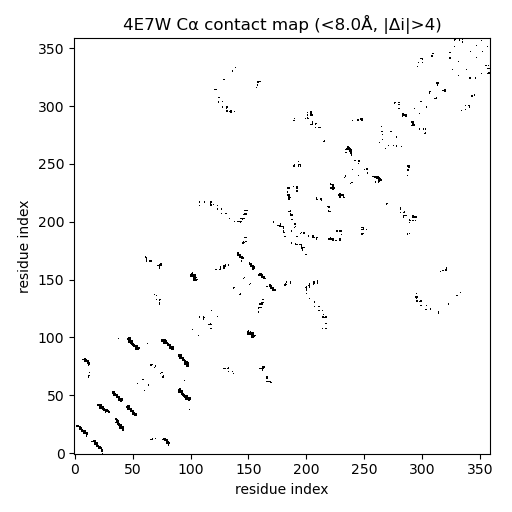
ATOM 1563 C C . PHE A 1 214 ? 15.093 -68.233 42.178 1.00 106.45 210 PHE A C 1
ATOM 1564 O O . PHE A 1 214 ? 15.761 -68.674 43.118 1.00 106.49 210 PHE A O 1
ATOM 1572 N N . GLY A 1 215 ? 15.421 -67.133 41.509 1.00 106.37 211 GLY A N 1
ATOM 1573 C CA . GLY A 1 215 ? 16.552 -66.295 41.890 1.00 106.39 211 GLY A CA 1
ATOM 1574 C C . GLY A 1 215 ? 17.948 -66.869 41.679 1.00 106.38 211 GLY A C 1
ATOM 1575 O O . GLY A 1 215 ? 18.895 -66.435 42.340 1.00 106.55 211 GLY A O 1
ATOM 1576 N N . ALA A 1 216 ? 18.093 -67.827 40.765 1.00 106.17 212 ALA A N 1
ATOM 1577 C CA . ALA A 1 216 ? 19.413 -68.356 40.426 1.00 106.13 212 ALA A CA 1
ATOM 1578 C C . ALA A 1 216 ? 20.285 -67.242 39.855 1.00 106.25 212 ALA A C 1
ATOM 1579 O O . ALA A 1 216 ? 19.783 -66.344 39.181 1.00 106.31 212 ALA A O 1
ATOM 1581 N N . THR A 1 217 ? 21.582 -67.287 40.143 1.00 106.39 213 THR A N 1
ATOM 1582 C CA . THR A 1 217 ? 22.505 -66.254 39.670 1.00 106.55 213 THR A CA 1
ATOM 1583 C C . THR A 1 217 ? 23.621 -66.876 38.845 1.00 106.76 213 THR A C 1
ATOM 1584 O O . THR A 1 217 ? 24.537 -66.186 38.388 1.00 106.90 213 THR A O 1
ATOM 1588 N N . ASN A 1 218 ? 23.531 -68.188 38.664 1.00 106.91 214 ASN A N 1
ATOM 1589 C CA . ASN A 1 218 ? 24.552 -68.960 37.964 1.00 107.08 214 ASN A CA 1
ATOM 1590 C C . ASN A 1 218 ? 24.013 -69.566 36.664 1.00 106.98 214 ASN A C 1
ATOM 1591 O O . ASN A 1 218 ? 24.544 -70.567 36.163 1.00 107.09 214 ASN A O 1
ATOM 1596 N N . TYR A 1 219 ? 22.961 -68.944 36.131 1.00 106.68 215 TYR A N 1
ATOM 1597 C CA . TYR A 1 219 ? 22.256 -69.423 34.941 1.00 106.30 215 TYR A CA 1
ATOM 1598 C C . TYR A 1 219 ? 23.105 -69.314 33.675 1.00 106.22 215 TYR A C 1
ATOM 1599 O O . TYR A 1 219 ? 24.100 -68.583 33.653 1.00 106.21 215 TYR A O 1
ATOM 1608 N N . THR A 1 220 ? 22.705 -70.040 32.630 1.00 106.07 216 THR A N 1
ATOM 1609 C CA . THR A 1 220 ? 23.391 -69.995 31.327 1.00 105.89 216 THR A CA 1
ATOM 1610 C C . THR A 1 220 ? 22.490 -69.484 30.194 1.00 105.59 216 THR A C 1
ATOM 1611 O O . THR A 1 220 ? 21.327 -69.138 30.426 1.00 105.62 216 THR A O 1
ATOM 1615 N N . THR A 1 221 ? 23.039 -69.448 28.975 1.00 105.15 217 THR A N 1
ATOM 1616 C CA . THR A 1 221 ? 22.322 -68.991 27.775 1.00 104.55 217 THR A CA 1
ATOM 1617 C C . THR A 1 221 ? 20.994 -69.720 27.547 1.00 104.31 217 THR A C 1
ATOM 1618 O O . THR A 1 221 ? 20.104 -69.196 26.873 1.00 104.35 217 THR A O 1
ATOM 1622 N N . ASN A 1 222 ? 20.864 -70.916 28.120 1.00 103.83 218 ASN A N 1
ATOM 1623 C CA . ASN A 1 222 ? 19.611 -71.673 28.094 1.00 103.56 218 ASN A CA 1
ATOM 1624 C C . ASN A 1 222 ? 18.349 -70.866 28.423 1.00 103.06 218 ASN A C 1
ATOM 1625 O O . ASN A 1 222 ? 17.243 -71.274 28.068 1.00 102.95 218 ASN A O 1
ATOM 1630 N N . ILE A 1 223 ? 18.517 -69.732 29.104 1.00 102.52 219 ILE A N 1
ATOM 1631 C CA . ILE A 1 223 ? 17.390 -68.863 29.449 1.00 102.01 219 ILE A CA 1
ATOM 1632 C C . ILE A 1 223 ? 16.807 -68.176 28.213 1.00 101.85 219 ILE A C 1
ATOM 1633 O O . ILE A 1 223 ? 15.590 -67.974 28.129 1.00 101.85 219 ILE A O 1
ATOM 1638 N N . ASP A 1 224 ? 17.677 -67.828 27.263 1.00 101.45 220 ASP A N 1
ATOM 1639 C CA . ASP A 1 224 ? 17.246 -67.240 25.998 1.00 101.08 220 ASP A CA 1
ATOM 1640 C C . ASP A 1 224 ? 16.373 -68.240 25.253 1.00 100.79 220 ASP A C 1
ATOM 1641 O O . ASP A 1 224 ? 15.402 -67.857 24.606 1.00 100.74 220 ASP A O 1
ATOM 1646 N N . ILE A 1 225 ? 16.716 -69.523 25.378 1.00 100.38 221 ILE A N 1
ATOM 1647 C CA . ILE A 1 225 ? 15.922 -70.609 24.808 1.00 99.98 221 ILE A CA 1
ATOM 1648 C C . ILE A 1 225 ? 14.521 -70.631 25.407 1.00 99.89 221 ILE A C 1
ATOM 1649 O O . ILE A 1 225 ? 13.534 -70.688 24.668 1.00 99.89 221 ILE A O 1
ATOM 1654 N N . TRP A 1 226 ? 14.437 -70.575 26.738 1.00 99.76 222 TRP A N 1
ATOM 1655 C CA . TRP A 1 226 ? 13.138 -70.539 27.414 1.00 99.58 222 TRP A CA 1
ATOM 1656 C C . TRP A 1 226 ? 12.263 -69.436 26.825 1.00 99.72 222 TRP A C 1
ATOM 1657 O O . TRP A 1 226 ? 11.110 -69.678 26.462 1.00 99.64 222 TRP A O 1
ATOM 1668 N N . SER A 1 227 ? 12.830 -68.234 26.732 1.00 99.92 223 SER A N 1
ATOM 1669 C CA . SER A 1 227 ? 12.126 -67.071 26.208 1.00 100.19 223 SER A CA 1
ATOM 1670 C C . SER A 1 227 ? 11.551 -67.324 24.815 1.00 100.42 223 SER A C 1
ATOM 1671 O O . SER A 1 227 ? 10.378 -67.022 24.573 1.00 100.46 223 SER A O 1
ATOM 1674 N N . THR A 1 228 ? 12.359 -67.888 23.911 1.00 100.61 224 THR A N 1
ATOM 1675 C CA . THR A 1 228 ? 11.907 -68.102 22.528 1.00 100.78 224 THR A CA 1
ATOM 1676 C C . THR A 1 228 ? 10.721 -69.057 22.484 1.00 100.93 224 THR A C 1
ATOM 1677 O O . THR A 1 228 ? 9.854 -68.924 21.620 1.00 101.23 224 THR A O 1
ATOM 1681 N N . GLY A 1 229 ? 10.691 -70.014 23.413 1.00 100.92 225 GLY A N 1
ATOM 1682 C CA . GLY A 1 229 ? 9.535 -70.894 23.580 1.00 101.06 225 GLY A CA 1
ATOM 1683 C C . GLY A 1 229 ? 8.268 -70.109 23.890 1.00 101.18 225 GLY A C 1
ATOM 1684 O O . GLY A 1 229 ? 7.200 -70.372 23.329 1.00 101.10 225 GLY A O 1
ATOM 1685 N N . CYS A 1 230 ? 8.400 -69.128 24.777 1.00 101.34 226 CYS A N 1
ATOM 1686 C CA . CYS A 1 230 ? 7.283 -68.282 25.176 1.00 101.56 226 CYS A CA 1
ATOM 1687 C C . CYS A 1 230 ? 6.885 -67.352 24.047 1.00 101.62 226 CYS A C 1
ATOM 1688 O O . CYS A 1 230 ? 5.747 -66.881 24.003 1.00 101.41 226 CYS A O 1
ATOM 1691 N N . VAL A 1 231 ? 7.840 -67.091 23.152 1.00 101.93 227 VAL A N 1
ATOM 1692 C CA . VAL A 1 231 ? 7.625 -66.249 21.973 1.00 102.26 227 VAL A CA 1
ATOM 1693 C C . VAL A 1 231 ? 6.849 -67.031 20.923 1.00 102.51 227 VAL A C 1
ATOM 1694 O O . VAL A 1 231 ? 5.827 -66.558 20.420 1.00 102.51 227 VAL A O 1
ATOM 1698 N N . MET A 1 232 ? 7.340 -68.228 20.611 1.00 102.92 228 MET A N 1
ATOM 1699 C CA . MET A 1 232 ? 6.685 -69.118 19.663 1.00 103.50 228 MET A CA 1
ATOM 1700 C C . MET A 1 232 ? 5.227 -69.335 20.048 1.00 103.98 228 MET A C 1
ATOM 1701 O O . MET A 1 232 ? 4.319 -69.038 19.269 1.00 104.01 228 MET A O 1
ATOM 1706 N N . ALA A 1 233 ? 5.017 -69.830 21.263 1.00 104.65 229 ALA A N 1
ATOM 1707 C CA . ALA A 1 233 ? 3.676 -70.057 21.791 1.00 105.30 229 ALA A CA 1
ATOM 1708 C C . ALA A 1 233 ? 2.779 -68.844 21.582 1.00 105.76 229 ALA A C 1
ATOM 1709 O O . ALA A 1 233 ? 1.668 -68.969 21.075 1.00 105.83 229 ALA A O 1
ATOM 1711 N N . GLU A 1 234 ? 3.287 -67.674 21.951 1.00 106.46 230 GLU A N 1
ATOM 1712 C CA . GLU A 1 234 ? 2.537 -66.428 21.877 1.00 107.26 230 GLU A CA 1
ATOM 1713 C C . GLU A 1 234 ? 2.083 -66.115 20.460 1.00 107.75 230 GLU A C 1
ATOM 1714 O O . GLU A 1 234 ? 1.027 -65.514 20.264 1.00 107.95 230 GLU A O 1
ATOM 1720 N N . LEU A 1 235 ? 2.881 -66.520 19.477 1.00 108.35 231 LEU A N 1
ATOM 1721 C CA . LEU A 1 235 ? 2.540 -66.281 18.077 1.00 108.91 231 LEU A CA 1
ATOM 1722 C C . LEU A 1 235 ? 1.370 -67.158 17.633 1.00 109.61 231 LEU A C 1
ATOM 1723 O O . LEU A 1 235 ? 0.529 -66.730 16.837 1.00 109.63 231 LEU A O 1
ATOM 1728 N N . MET A 1 236 ? 1.320 -68.375 18.170 1.00 110.49 232 MET A N 1
ATOM 1729 C CA . MET A 1 236 ? 0.246 -69.326 17.884 1.00 111.49 232 MET A CA 1
ATOM 1730 C C . MET A 1 236 ? -1.016 -69.016 18.694 1.00 112.47 232 MET A C 1
ATOM 1731 O O . MET A 1 236 ? -2.135 -69.237 18.226 1.00 112.64 232 MET A O 1
ATOM 1736 N N . GLN A 1 237 ? -0.821 -68.504 19.908 1.00 113.56 233 GLN A N 1
ATOM 1737 C CA . GLN A 1 237 ? -1.915 -68.186 20.827 1.00 114.61 233 GLN A CA 1
ATOM 1738 C C . GLN A 1 237 ? -2.546 -66.828 20.553 1.00 115.24 233 GLN A C 1
ATOM 1739 O O . GLN A 1 237 ? -3.668 -66.567 20.980 1.00 115.48 233 GLN A O 1
ATOM 1745 N N . GLY A 1 238 ? -1.816 -65.955 19.867 1.00 115.96 234 GLY A N 1
ATOM 1746 C CA . GLY A 1 238 ? -2.256 -64.580 19.674 1.00 117.05 234 GLY A CA 1
ATOM 1747 C C . GLY A 1 238 ? -2.226 -63.787 20.969 1.00 117.90 234 GLY A C 1
ATOM 1748 O O . GLY A 1 238 ? -2.558 -62.602 20.983 1.00 118.11 234 GLY A O 1
ATOM 1749 N N . GLN A 1 239 ? -1.825 -64.447 22.057 1.00 118.70 235 GLN A N 1
ATOM 1750 C CA . GLN A 1 239 ? -1.710 -63.827 23.382 1.00 119.55 235 GLN A CA 1
ATOM 1751 C C . GLN A 1 239 ? -0.676 -64.563 24.250 1.00 119.89 235 GLN A C 1
ATOM 1752 O O . GLN A 1 239 ? -0.539 -65.783 24.132 1.00 120.00 235 GLN A O 1
ATOM 1758 N N . PRO A 1 240 ? 0.045 -63.827 25.129 1.00 120.22 236 PRO A N 1
ATOM 1759 C CA . PRO A 1 240 ? 1.132 -64.371 25.955 1.00 120.59 236 PRO A CA 1
ATOM 1760 C C . PRO A 1 240 ? 0.779 -65.695 26.627 1.00 121.08 236 PRO A C 1
ATOM 1761 O O . PRO A 1 240 ? -0.344 -65.853 27.112 1.00 121.31 236 PRO A O 1
ATOM 1765 N N . LEU A 1 241 ? 1.727 -66.632 26.653 1.00 121.55 237 LEU A N 1
ATOM 1766 C CA . LEU A 1 241 ? 1.488 -67.955 27.233 1.00 122.06 237 LEU A CA 1
ATOM 1767 C C . LEU A 1 241 ? 1.326 -67.873 28.743 1.00 122.58 237 LEU A C 1
ATOM 1768 O O . LEU A 1 241 ? 0.368 -68.408 29.293 1.00 122.69 237 LEU A O 1
ATOM 1773 N N . PHE A 1 242 ? 2.267 -67.212 29.410 1.00 123.25 238 PHE A N 1
ATOM 1774 C CA . PHE A 1 242 ? 2.191 -67.053 30.853 1.00 124.01 238 PHE A CA 1
ATOM 1775 C C . PHE A 1 242 ? 2.043 -65.579 31.238 1.00 124.83 238 PHE A C 1
ATOM 1776 O O . PHE A 1 242 ? 3.037 -64.906 31.520 1.00 124.88 238 PHE A O 1
ATOM 1784 N N . PRO A 1 243 ? 0.794 -65.075 31.270 1.00 125.68 239 PRO A N 1
ATOM 1785 C CA . PRO A 1 243 ? 0.574 -63.652 31.506 1.00 126.46 239 PRO A CA 1
ATOM 1786 C C . PRO A 1 243 ? 0.580 -63.254 32.988 1.00 127.33 239 PRO A C 1
ATOM 1787 O O . PRO A 1 243 ? -0.328 -62.556 33.450 1.00 127.45 239 PRO A O 1
ATOM 1791 N N . GLY A 1 244 ? 1.613 -63.680 33.713 1.00 128.19 240 GLY A N 1
ATOM 1792 C CA . GLY A 1 244 ? 1.759 -63.364 35.135 1.00 129.40 240 GLY A CA 1
ATOM 1793 C C . GLY A 1 244 ? 1.615 -61.886 35.456 1.00 130.25 240 GLY A C 1
ATOM 1794 O O . GLY A 1 244 ? 2.023 -61.025 34.674 1.00 130.28 240 GLY A O 1
ATOM 1795 N N . GLU A 1 245 ? 1.032 -61.597 36.616 1.00 131.15 241 GLU A N 1
ATOM 1796 C CA . GLU A 1 245 ? 0.721 -60.225 37.008 1.00 132.11 241 GLU A CA 1
ATOM 1797 C C . GLU A 1 245 ? 1.795 -59.628 37.928 1.00 132.40 241 GLU A C 1
ATOM 1798 O O . GLU A 1 245 ? 1.838 -58.411 38.138 1.00 132.57 241 GLU A O 1
ATOM 1804 N N . SER A 1 246 ? 2.662 -60.488 38.461 1.00 132.72 242 SER A N 1
ATOM 1805 C CA . SER A 1 246 ? 3.758 -60.062 39.330 1.00 133.04 242 SER A CA 1
ATOM 1806 C C . SER A 1 246 ? 4.865 -61.109 39.337 1.00 133.26 242 SER A C 1
ATOM 1807 O O . SER A 1 246 ? 4.775 -62.116 38.628 1.00 133.29 242 SER A O 1
ATOM 1810 N N . GLY A 1 247 ? 5.899 -60.865 40.144 1.00 133.51 243 GLY A N 1
ATOM 1811 C CA . GLY A 1 247 ? 7.024 -61.786 40.288 1.00 133.77 243 GLY A CA 1
ATOM 1812 C C . GLY A 1 247 ? 6.597 -63.211 40.603 1.00 134.01 243 GLY A C 1
ATOM 1813 O O . GLY A 1 247 ? 6.842 -64.127 39.811 1.00 133.96 243 GLY A O 1
ATOM 1814 N N . ILE A 1 248 ? 5.941 -63.391 41.751 1.00 134.16 244 ILE A N 1
ATOM 1815 C CA . ILE A 1 248 ? 5.547 -64.722 42.232 1.00 134.32 244 ILE A CA 1
ATOM 1816 C C . ILE A 1 248 ? 4.458 -65.348 41.361 1.00 134.34 244 ILE A C 1
ATOM 1817 O O . ILE A 1 248 ? 4.499 -66.548 41.081 1.00 134.35 244 ILE A O 1
ATOM 1822 N N . ASP A 1 249 ? 3.500 -64.527 40.928 1.00 134.42 245 ASP A N 1
ATOM 1823 C CA . ASP A 1 249 ? 2.400 -64.983 40.071 1.00 134.52 245 ASP A CA 1
ATOM 1824 C C . ASP A 1 249 ? 2.906 -65.641 38.787 1.00 134.52 245 ASP A C 1
ATOM 1825 O O . ASP A 1 249 ? 2.307 -66.604 38.302 1.00 134.65 245 ASP A O 1
ATOM 1830 N N . GLN A 1 250 ? 4.010 -65.120 38.253 1.00 134.43 246 GLN A N 1
ATOM 1831 C CA . GLN A 1 250 ? 4.607 -65.639 37.025 1.00 134.32 246 GLN A CA 1
ATOM 1832 C C . GLN A 1 250 ? 4.974 -67.117 37.143 1.00 134.39 246 GLN A C 1
ATOM 1833 O O . GLN A 1 250 ? 4.786 -67.882 36.198 1.00 134.37 246 GLN A O 1
ATOM 1839 N N . LEU A 1 251 ? 5.484 -67.512 38.306 1.00 134.52 247 LEU A N 1
ATOM 1840 C CA . LEU A 1 251 ? 5.824 -68.911 38.558 1.00 134.74 247 LEU A CA 1
ATOM 1841 C C . LEU A 1 251 ? 4.576 -69.798 38.647 1.00 134.95 247 LEU A C 1
ATOM 1842 O O . LEU A 1 251 ? 4.616 -70.975 38.277 1.00 134.96 247 LEU A O 1
ATOM 1847 N N . VAL A 1 252 ? 3.478 -69.220 39.134 1.00 135.18 248 VAL A N 1
ATOM 1848 C CA . VAL A 1 252 ? 2.203 -69.931 39.264 1.00 135.36 248 VAL A CA 1
ATOM 1849 C C . VAL A 1 252 ? 1.615 -70.230 37.881 1.00 135.43 248 VAL A C 1
ATOM 1850 O O . VAL A 1 252 ? 1.276 -71.381 37.579 1.00 135.46 248 VAL A O 1
ATOM 1854 N N . GLU A 1 253 ? 1.523 -69.194 37.048 1.00 135.38 249 GLU A N 1
ATOM 1855 C CA . GLU A 1 253 ? 1.045 -69.323 35.675 1.00 135.37 249 GLU A CA 1
ATOM 1856 C C . GLU A 1 253 ? 1.745 -70.445 34.913 1.00 135.44 249 GLU A C 1
ATOM 1857 O O . GLU A 1 253 ? 1.123 -71.119 34.091 1.00 135.41 249 GLU A O 1
ATOM 1863 N N . ILE A 1 254 ? 3.035 -70.633 35.197 1.00 135.58 250 ILE A N 1
ATOM 1864 C CA . ILE A 1 254 ? 3.848 -71.684 34.576 1.00 135.76 250 ILE A CA 1
ATOM 1865 C C . ILE A 1 254 ? 3.467 -73.074 35.097 1.00 136.06 250 ILE A C 1
ATOM 1866 O O . ILE A 1 254 ? 3.312 -74.015 34.313 1.00 136.10 250 ILE A O 1
ATOM 1871 N N . ILE A 1 255 ? 3.312 -73.193 36.415 1.00 136.43 251 ILE A N 1
ATOM 1872 C CA . ILE A 1 255 ? 2.920 -74.459 37.046 1.00 136.79 251 ILE A CA 1
ATOM 1873 C C . ILE A 1 255 ? 1.515 -74.862 36.603 1.00 137.04 251 ILE A C 1
ATOM 1874 O O . ILE A 1 255 ? 1.224 -76.047 36.433 1.00 136.90 251 ILE A O 1
ATOM 1879 N N . LYS A 1 256 ? 0.666 -73.859 36.387 1.00 137.55 252 LYS A N 1
ATOM 1880 C CA . LYS A 1 256 ? -0.701 -74.059 35.901 1.00 138.10 252 LYS A CA 1
ATOM 1881 C C . LYS A 1 256 ? -0.777 -74.804 34.562 1.00 138.44 252 LYS A C 1
ATOM 1882 O O . LYS A 1 256 ? -1.846 -75.287 34.181 1.00 138.52 252 LYS A O 1
ATOM 1888 N N . VAL A 1 257 ? 0.353 -74.895 33.860 1.00 138.89 253 VAL A N 1
ATOM 1889 C CA . VAL A 1 257 ? 0.416 -75.581 32.564 1.00 139.37 253 VAL A CA 1
ATOM 1890 C C . VAL A 1 257 ? 1.415 -76.744 32.581 1.00 139.72 253 VAL A C 1
ATOM 1891 O O . VAL A 1 257 ? 1.059 -77.881 32.264 1.00 139.74 253 VAL A O 1
ATOM 1895 N N . LEU A 1 258 ? 2.657 -76.455 32.953 1.00 140.22 254 LEU A N 1
ATOM 1896 C CA . LEU A 1 258 ? 3.708 -77.469 32.983 1.00 140.75 254 LEU A CA 1
ATOM 1897 C C . LEU A 1 258 ? 3.518 -78.507 34.086 1.00 141.25 254 LEU A C 1
ATOM 1898 O O . LEU A 1 258 ? 3.953 -79.651 33.950 1.00 141.28 254 LEU A O 1
ATOM 1903 N N . GLY A 1 259 ? 2.864 -78.103 35.170 1.00 141.87 255 GLY A N 1
ATOM 1904 C CA . GLY A 1 259 ? 2.732 -78.946 36.351 1.00 142.58 255 GLY A CA 1
ATOM 1905 C C . GLY A 1 259 ? 3.696 -78.517 37.440 1.00 143.10 255 GLY A C 1
ATOM 1906 O O . GLY A 1 259 ? 4.399 -77.513 37.306 1.00 143.05 255 GLY A O 1
ATOM 1907 N N . THR A 1 260 ? 3.726 -79.281 38.527 1.00 143.71 256 THR A N 1
ATOM 1908 C CA . THR A 1 260 ? 4.603 -78.979 39.653 1.00 144.27 256 THR A CA 1
ATOM 1909 C C . THR A 1 260 ? 6.008 -79.498 39.355 1.00 144.50 256 THR A C 1
ATOM 1910 O O . THR A 1 260 ? 6.163 -80.577 38.781 1.00 144.43 256 THR A O 1
ATOM 1914 N N . PRO A 1 261 ? 7.035 -78.714 39.718 1.00 144.86 257 PRO A N 1
ATOM 1915 C CA . PRO A 1 261 ? 8.411 -79.168 39.557 1.00 145.21 257 PRO A CA 1
ATOM 1916 C C . PRO A 1 261 ? 8.783 -80.283 40.533 1.00 145.65 257 PRO A C 1
ATOM 1917 O O . PRO A 1 261 ? 8.371 -80.260 41.693 1.00 145.79 257 PRO A O 1
ATOM 1921 N N . SER A 1 262 ? 9.553 -81.251 40.047 1.00 146.14 258 SER A N 1
ATOM 1922 C CA . SER A 1 262 ? 10.069 -82.350 40.860 1.00 146.65 258 SER A CA 1
ATOM 1923 C C . SER A 1 262 ? 11.155 -81.864 41.829 1.00 147.03 258 SER A C 1
ATOM 1924 O O . SER A 1 262 ? 11.650 -80.743 41.702 1.00 147.03 258 SER A O 1
ATOM 1927 N N . ARG A 1 263 ? 11.509 -82.710 42.798 1.00 147.55 259 ARG A N 1
ATOM 1928 C CA . ARG A 1 263 ? 12.651 -82.457 43.688 1.00 148.02 259 ARG A CA 1
ATOM 1929 C C . ARG A 1 263 ? 13.927 -82.218 42.871 1.00 148.20 259 ARG A C 1
ATOM 1930 O O . ARG A 1 263 ? 14.648 -81.240 43.100 1.00 148.16 259 ARG A O 1
ATOM 1938 N N . GLU A 1 264 ? 14.182 -83.118 41.919 1.00 148.42 260 GLU A N 1
ATOM 1939 C CA . GLU A 1 264 ? 15.313 -83.009 40.996 1.00 148.62 260 GLU A CA 1
ATOM 1940 C C . GLU A 1 264 ? 15.234 -81.775 40.099 1.00 148.55 260 GLU A C 1
ATOM 1941 O O . GLU A 1 264 ? 16.262 -81.186 39.762 1.00 148.63 260 GLU A O 1
ATOM 1947 N N . GLN A 1 265 ? 14.015 -81.396 39.714 1.00 148.42 261 GLN A N 1
ATOM 1948 C CA . GLN A 1 265 ? 13.791 -80.206 38.891 1.00 148.22 261 GLN A CA 1
ATOM 1949 C C . GLN A 1 265 ? 14.127 -78.916 39.648 1.00 148.12 261 GLN A C 1
ATOM 1950 O O . GLN A 1 265 ? 14.905 -78.095 39.157 1.00 148.07 261 GLN A O 1
ATOM 1956 N N . ILE A 1 266 ? 13.562 -78.755 40.846 1.00 148.02 262 ILE A N 1
ATOM 1957 C CA . ILE A 1 266 ? 13.843 -77.583 41.686 1.00 147.92 262 ILE A CA 1
ATOM 1958 C C . ILE A 1 266 ? 15.304 -77.571 42.144 1.00 147.95 262 ILE A C 1
ATOM 1959 O O . ILE A 1 266 ? 15.860 -76.512 42.435 1.00 147.90 262 ILE A O 1
ATOM 1964 N N . LYS A 1 267 ? 15.919 -78.751 42.195 1.00 148.08 263 LYS A N 1
ATOM 1965 C CA . LYS A 1 267 ? 17.336 -78.874 42.533 1.00 148.26 263 LYS A CA 1
ATOM 1966 C C . LYS A 1 267 ? 18.227 -78.168 41.503 1.00 148.42 263 LYS A C 1
ATOM 1967 O O . LYS A 1 267 ? 19.134 -77.418 41.876 1.00 148.45 263 LYS A O 1
ATOM 1973 N N . THR A 1 268 ? 17.955 -78.404 40.217 1.00 148.61 264 THR A N 1
ATOM 1974 C CA . THR A 1 268 ? 18.767 -77.852 39.125 1.00 148.76 264 THR A CA 1
ATOM 1975 C C . THR A 1 268 ? 18.616 -76.341 38.959 1.00 149.08 264 THR A C 1
ATOM 1976 O O . THR A 1 268 ? 19.549 -75.671 38.511 1.00 149.08 264 THR A O 1
ATOM 1980 N N . MET A 1 269 ? 17.446 -75.816 39.322 1.00 149.47 265 MET A N 1
ATOM 1981 C CA . MET A 1 269 ? 17.178 -74.378 39.238 1.00 149.87 265 MET A CA 1
ATOM 1982 C C . MET A 1 269 ? 17.887 -73.595 40.348 1.00 150.39 265 MET A C 1
ATOM 1983 O O . MET A 1 269 ? 18.665 -72.684 40.069 1.00 150.45 265 MET A O 1
ATOM 1988 N N . ASN A 1 270 ? 17.620 -73.965 41.599 1.00 151.08 266 ASN A N 1
ATOM 1989 C CA . ASN A 1 270 ? 18.241 -73.338 42.764 1.00 151.72 266 ASN A CA 1
ATOM 1990 C C . ASN A 1 270 ? 18.127 -74.267 43.977 1.00 152.43 266 ASN A C 1
ATOM 1991 O O . ASN A 1 270 ? 17.024 -74.476 44.487 1.00 152.51 266 ASN A O 1
ATOM 1996 N N . PRO A 1 271 ? 19.265 -74.829 44.438 1.00 153.11 267 PRO A N 1
ATOM 1997 C CA . PRO A 1 271 ? 19.276 -75.801 45.547 1.00 153.68 267 PRO A CA 1
ATOM 1998 C C . PRO A 1 271 ? 18.697 -75.301 46.886 1.00 154.32 267 PRO A C 1
ATOM 1999 O O . PRO A 1 271 ? 18.294 -76.118 47.721 1.00 154.33 267 PRO A O 1
ATOM 2003 N N . ASN A 1 272 ? 18.654 -73.982 47.078 1.00 155.10 268 ASN A N 1
ATOM 2004 C CA . ASN A 1 272 ? 18.153 -73.377 48.320 1.00 155.87 268 ASN A CA 1
ATOM 2005 C C . ASN A 1 272 ? 16.627 -73.317 48.424 1.00 156.42 268 ASN A C 1
ATOM 2006 O O . ASN A 1 272 ? 16.070 -73.405 49.520 1.00 156.51 268 ASN A O 1
ATOM 2011 N N . TYR A 1 273 ? 15.961 -73.164 47.283 1.00 157.15 269 TYR A N 1
ATOM 2012 C CA . TYR A 1 273 ? 14.501 -73.095 47.225 1.00 157.90 269 TYR A CA 1
ATOM 2013 C C . TYR A 1 273 ? 13.842 -74.469 47.073 1.00 158.43 269 TYR A C 1
ATOM 2014 O O . TYR A 1 273 ? 12.634 -74.551 46.825 1.00 158.52 269 TYR A O 1
ATOM 2023 N N . MET A 1 274 ? 14.623 -75.540 47.230 1.00 159.08 270 MET A N 1
ATOM 2024 C CA . MET A 1 274 ? 14.151 -76.889 46.886 1.00 159.69 270 MET A CA 1
ATOM 2025 C C . MET A 1 274 ? 13.317 -77.580 47.972 1.00 160.19 270 MET A C 1
ATOM 2026 O O . MET A 1 274 ? 12.989 -78.766 47.848 1.00 160.24 270 MET A O 1
ATOM 2031 N N . GLU A 1 275 ? 12.955 -76.835 49.017 1.00 160.83 271 GLU A N 1
ATOM 2032 C CA . GLU A 1 275 ? 12.179 -77.404 50.116 1.00 161.43 271 GLU A CA 1
ATOM 2033 C C . GLU A 1 275 ? 10.794 -76.782 50.298 1.00 161.84 271 GLU A C 1
ATOM 2034 O O . GLU A 1 275 ? 9.890 -77.43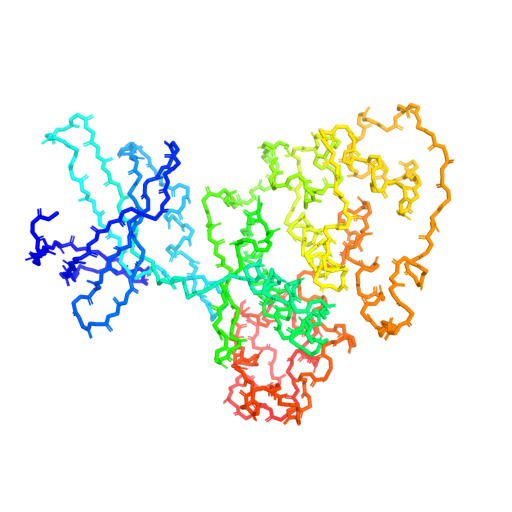6 50.826 1.00 161.82 271 GLU A O 1
ATOM 2040 N N . HIS A 1 276 ? 10.636 -75.535 49.846 1.00 162.41 272 HIS A N 1
ATOM 2041 C CA . HIS A 1 276 ? 9.391 -74.761 50.007 1.00 162.97 272 HIS A CA 1
ATOM 2042 C C . HIS A 1 276 ? 8.129 -75.522 49.586 1.00 163.23 272 HIS A C 1
ATOM 2043 O O . HIS A 1 276 ? 8.154 -76.313 48.639 1.00 163.26 272 HIS A O 1
ATOM 2050 N N . LYS A 1 277 ? 7.034 -75.279 50.305 1.00 163.58 273 LYS A N 1
ATOM 2051 C CA . LYS A 1 277 ? 5.769 -75.972 50.065 1.00 163.92 273 LYS A CA 1
ATOM 2052 C C . LYS A 1 277 ? 5.051 -75.412 48.835 1.00 164.19 273 LYS A C 1
ATOM 2053 O O . LYS A 1 277 ? 4.802 -74.204 48.750 1.00 164.31 273 LYS A O 1
ATOM 2055 N N . PHE A 1 278 ? 4.732 -76.297 47.886 1.00 164.46 274 PHE A N 1
ATOM 2056 C CA . PHE A 1 278 ? 4.047 -75.920 46.640 1.00 164.69 274 PHE A CA 1
ATOM 2057 C C . PHE A 1 278 ? 2.782 -76.746 46.374 1.00 164.73 274 PHE A C 1
ATOM 2058 O O . PHE A 1 278 ? 2.806 -77.974 46.512 1.00 164.69 274 PHE A O 1
ATOM 2066 N N . PRO A 1 279 ? 1.674 -76.071 45.993 1.00 164.81 275 PRO A N 1
ATOM 2067 C CA . PRO A 1 279 ? 0.440 -76.735 45.548 1.00 164.82 275 PRO A CA 1
ATOM 2068 C C . PRO A 1 279 ? 0.682 -77.762 44.431 1.00 164.80 275 PRO A C 1
ATOM 2069 O O . PRO A 1 279 ? 1.512 -77.529 43.547 1.00 164.84 275 PRO A O 1
ATOM 2073 N N . GLN A 1 280 ? -0.040 -78.881 44.480 1.00 164.72 276 GLN A N 1
ATOM 2074 C CA . GLN A 1 280 ? 0.117 -79.962 43.500 1.00 164.64 276 GLN A CA 1
ATOM 2075 C C . GLN A 1 280 ? -0.893 -79.865 42.354 1.00 164.58 276 GLN A C 1
ATOM 2076 O O . GLN A 1 280 ? -2.101 -79.992 42.566 1.00 164.60 276 GLN A O 1
ATOM 2082 N N . ILE A 1 281 ? -0.385 -79.629 41.145 1.00 164.49 277 ILE A N 1
ATOM 2083 C CA . ILE A 1 281 ? -1.213 -79.559 39.936 1.00 164.41 277 ILE A CA 1
ATOM 2084 C C . ILE A 1 281 ? -0.591 -80.436 38.848 1.00 164.38 277 ILE A C 1
ATOM 2085 O O . ILE A 1 281 ? 0.618 -80.376 38.610 1.00 164.37 277 ILE A O 1
ATOM 2090 N N . ARG A 1 282 ? -1.420 -81.254 38.198 1.00 164.32 278 ARG A N 1
ATOM 2091 C CA . ARG A 1 282 ? -0.950 -82.183 37.159 1.00 164.21 278 ARG A CA 1
ATOM 2092 C C . ARG A 1 282 ? -0.660 -81.494 35.822 1.00 163.84 278 ARG A C 1
ATOM 2093 O O . ARG A 1 282 ? -1.413 -80.604 35.411 1.00 163.78 278 ARG A O 1
ATOM 2101 N N . PRO A 1 283 ? 0.443 -81.902 35.151 1.00 163.51 279 PRO A N 1
ATOM 2102 C CA . PRO A 1 283 ? 0.844 -81.381 33.838 1.00 163.15 279 PRO A CA 1
ATOM 2103 C C . PRO A 1 283 ? -0.257 -81.491 32.778 1.00 162.74 279 PRO A C 1
ATOM 2104 O O . PRO A 1 283 ? -0.370 -82.511 32.089 1.00 162.74 279 PRO A O 1
ATOM 2108 N N . HIS A 1 284 ? -1.063 -80.435 32.681 1.00 162.17 280 HIS A N 1
ATOM 2109 C CA . HIS A 1 284 ? -2.100 -80.290 31.664 1.00 161.59 280 HIS A CA 1
ATOM 2110 C C . HIS A 1 284 ? -1.447 -80.213 30.270 1.00 160.99 280 HIS A C 1
ATOM 2111 O O . HIS A 1 284 ? -0.892 -79.172 29.904 1.00 161.08 280 HIS A O 1
ATOM 2118 N N . PRO A 1 285 ? -1.517 -81.318 29.491 1.00 160.27 281 PRO A N 1
ATOM 2119 C CA . PRO A 1 285 ? -0.699 -81.509 28.280 1.00 159.54 281 PRO A CA 1
ATOM 2120 C C . PRO A 1 285 ? -0.934 -80.449 27.204 1.00 158.80 281 PRO A C 1
ATOM 2121 O O . PRO A 1 285 ? -2.054 -79.953 27.059 1.00 158.81 281 PRO A O 1
ATOM 2125 N N . PHE A 1 286 ? 0.121 -80.125 26.457 1.00 157.82 282 PHE A N 1
ATOM 2126 C CA . PHE A 1 286 ? 0.089 -79.064 25.442 1.00 156.77 282 PHE A CA 1
ATOM 2127 C C . PHE A 1 286 ? -0.910 -79.320 24.324 1.00 156.02 282 PHE A C 1
ATOM 2128 O O . PHE A 1 286 ? -1.548 -78.387 23.827 1.00 155.91 282 PHE A O 1
ATOM 2136 N N . SER A 1 287 ? -1.035 -80.587 23.935 1.00 155.07 283 SER A N 1
ATOM 2137 C CA . SER A 1 287 ? -1.951 -81.004 22.878 1.00 154.14 283 SER A CA 1
ATOM 2138 C C . SER A 1 287 ? -3.348 -80.440 23.109 1.00 153.50 283 SER A C 1
ATOM 2139 O O . SER A 1 287 ? -4.136 -80.298 22.174 1.00 153.41 283 SER A O 1
ATOM 2142 N N . LYS A 1 288 ? -3.625 -80.102 24.365 1.00 152.68 284 LYS A N 1
ATOM 2143 C CA . LYS A 1 288 ? -4.921 -79.600 24.790 1.00 151.86 284 LYS A CA 1
ATOM 2144 C C . LYS A 1 288 ? -4.884 -78.089 25.037 1.00 151.18 284 LYS A C 1
ATOM 2145 O O . LYS A 1 288 ? -5.923 -77.428 25.003 1.00 151.18 284 LYS A O 1
ATOM 2151 N N . VAL A 1 289 ? -3.688 -77.550 25.282 1.00 150.26 285 VAL A N 1
ATOM 2152 C CA . VAL A 1 289 ? -3.513 -76.125 25.602 1.00 149.36 285 VAL A CA 1
ATOM 2153 C C . VAL A 1 289 ? -3.617 -75.229 24.364 1.00 148.68 285 VAL A C 1
ATOM 2154 O O . VAL A 1 289 ? -3.957 -74.049 24.470 1.00 148.64 285 VAL A O 1
ATOM 2158 N N . PHE A 1 290 ? -3.327 -75.794 23.197 1.00 147.78 286 PHE A N 1
ATOM 2159 C CA . PHE A 1 290 ? -3.402 -75.049 21.943 1.00 146.90 286 PHE A CA 1
ATOM 2160 C C . PHE A 1 290 ? -4.703 -75.335 21.195 1.00 146.27 286 PHE A C 1
ATOM 2161 O O . PHE A 1 290 ? -5.394 -76.315 21.488 1.00 146.20 286 PHE A O 1
ATOM 2169 N N . ARG A 1 291 ? -5.025 -74.470 20.232 1.00 145.39 287 ARG A N 1
ATOM 2170 C CA . ARG A 1 291 ? -6.174 -74.649 19.337 1.00 144.48 287 ARG A CA 1
ATOM 2171 C C . ARG A 1 291 ? -6.107 -76.029 18.667 1.00 143.72 287 ARG A C 1
ATOM 2172 O O . ARG A 1 291 ? -5.018 -76.588 18.516 1.00 143.61 287 ARG A O 1
ATOM 2180 N N . PRO A 1 292 ? -7.266 -76.587 18.258 1.00 142.99 288 PRO A N 1
ATOM 2181 C CA . PRO A 1 292 ? -7.271 -77.968 17.752 1.00 142.32 288 PRO A CA 1
ATOM 2182 C C . PRO A 1 292 ? -6.505 -78.131 16.436 1.00 141.62 288 PRO A C 1
ATOM 2183 O O . PRO A 1 292 ? -5.920 -79.186 16.179 1.00 141.45 288 PRO A O 1
ATOM 2187 N N . ARG A 1 293 ? -6.501 -77.069 15.634 1.00 140.85 289 ARG A N 1
ATOM 2188 C CA . ARG A 1 293 ? -5.945 -77.070 14.280 1.00 139.94 289 ARG A CA 1
ATOM 2189 C C . ARG A 1 293 ? -4.411 -77.044 14.260 1.00 139.39 289 ARG A C 1
ATOM 2190 O O . ARG A 1 293 ? -3.791 -77.127 13.195 1.00 139.31 289 ARG A O 1
ATOM 2198 N N . THR A 1 294 ? -3.813 -76.939 15.444 1.00 138.57 290 THR A N 1
ATOM 2199 C CA . THR A 1 294 ? -2.373 -76.762 15.594 1.00 137.77 290 THR A CA 1
ATOM 2200 C C . THR A 1 294 ? -1.575 -78.010 15.212 1.00 137.13 290 THR A C 1
ATOM 2201 O O . THR A 1 294 ? -1.874 -79.101 15.698 1.00 137.22 290 THR A O 1
ATOM 2205 N N . PRO A 1 295 ? -0.563 -77.843 14.332 1.00 136.42 291 PRO A N 1
ATOM 2206 C CA . PRO A 1 295 ? 0.355 -78.909 13.913 1.00 135.78 291 PRO A CA 1
ATOM 2207 C C . PRO A 1 295 ? 1.018 -79.602 15.100 1.00 135.04 291 PRO A C 1
ATOM 2208 O O . PRO A 1 295 ? 1.415 -78.930 16.052 1.00 135.01 291 PRO A O 1
ATOM 2212 N N . PRO A 1 296 ? 1.146 -80.940 15.041 1.00 134.36 292 PRO A N 1
ATOM 2213 C CA . PRO A 1 296 ? 1.652 -81.696 16.181 1.00 133.80 292 PRO A CA 1
ATOM 2214 C C . PRO A 1 296 ? 3.169 -81.585 16.355 1.00 133.16 292 PRO A C 1
ATOM 2215 O O . PRO A 1 296 ? 3.687 -81.931 17.418 1.00 133.24 292 PRO A O 1
ATOM 2219 N N . ASP A 1 297 ? 3.867 -81.107 15.325 1.00 132.28 293 ASP A N 1
ATOM 2220 C CA . ASP A 1 297 ? 5.308 -80.868 15.411 1.00 131.42 293 ASP A CA 1
ATOM 2221 C C . ASP A 1 297 ? 5.631 -79.589 16.172 1.00 130.70 293 ASP A C 1
ATOM 2222 O O . ASP A 1 297 ? 6.604 -79.541 16.929 1.00 130.68 293 ASP A O 1
ATOM 2227 N N . ALA A 1 298 ? 4.814 -78.559 15.959 1.00 129.72 294 ALA A N 1
ATOM 2228 C CA . ALA A 1 298 ? 4.939 -77.290 16.669 1.00 128.73 294 ALA A CA 1
ATOM 2229 C C . ALA A 1 298 ? 4.725 -77.486 18.170 1.00 128.07 294 ALA A C 1
ATOM 2230 O O . ALA A 1 298 ? 5.443 -76.908 18.991 1.00 128.06 294 ALA A O 1
ATOM 2232 N N . ILE A 1 299 ? 3.736 -78.311 18.512 1.00 127.11 295 ILE A N 1
ATOM 2233 C CA . ILE A 1 299 ? 3.467 -78.708 19.894 1.00 126.17 295 ILE A CA 1
ATOM 2234 C C . ILE A 1 299 ? 4.702 -79.372 20.518 1.00 125.46 295 ILE A C 1
ATOM 2235 O O . ILE A 1 299 ? 5.142 -78.985 21.605 1.00 125.47 295 ILE A O 1
ATOM 2240 N N . ASP A 1 300 ? 5.264 -80.351 19.813 1.00 124.41 296 ASP A N 1
ATOM 2241 C CA . ASP A 1 300 ? 6.438 -81.070 20.289 1.00 123.41 296 ASP A CA 1
ATOM 2242 C C . ASP A 1 300 ? 7.625 -80.149 20.548 1.00 122.75 296 ASP A C 1
ATOM 2243 O O . ASP A 1 300 ? 8.268 -80.256 21.590 1.00 122.75 296 ASP A O 1
ATOM 2248 N N . LEU A 1 301 ? 7.911 -79.248 19.608 1.00 121.81 297 LEU A N 1
ATOM 2249 C CA . LEU A 1 301 ? 9.053 -78.341 19.748 1.00 120.81 297 LEU A CA 1
ATOM 2250 C C . LEU A 1 301 ? 8.939 -77.490 21.004 1.00 120.26 297 LEU A C 1
ATOM 2251 O O . LEU A 1 301 ? 9.847 -77.497 21.835 1.00 120.18 297 LEU A O 1
ATOM 2256 N N . ILE A 1 302 ? 7.822 -76.777 21.138 1.00 119.54 298 ILE A N 1
ATOM 2257 C CA . ILE A 1 302 ? 7.562 -75.931 22.307 1.00 118.96 298 ILE A CA 1
ATOM 2258 C C . ILE A 1 302 ? 7.753 -76.720 23.607 1.00 118.61 298 ILE A C 1
ATOM 2259 O O . ILE A 1 302 ? 8.362 -76.229 24.567 1.00 118.50 298 ILE A O 1
ATOM 2264 N N . SER A 1 303 ? 7.247 -77.952 23.602 1.00 118.07 299 SER A N 1
ATOM 2265 C CA . SER A 1 303 ? 7.384 -78.890 24.712 1.00 117.44 299 SER A CA 1
ATOM 2266 C C . SER A 1 303 ? 8.838 -79.190 25.100 1.00 116.90 299 SER A C 1
ATOM 2267 O O . SER A 1 303 ? 9.128 -79.405 26.274 1.00 116.85 299 SER A O 1
ATOM 2270 N N . ARG A 1 304 ? 9.741 -79.202 24.121 1.00 116.26 300 ARG A N 1
ATOM 2271 C CA . ARG A 1 304 ? 11.152 -79.515 24.378 1.00 115.75 300 ARG A CA 1
ATOM 2272 C C . ARG A 1 304 ? 11.998 -78.266 24.644 1.00 115.39 300 ARG A C 1
ATOM 2273 O O . ARG A 1 304 ? 13.192 -78.365 24.955 1.00 115.25 300 ARG A O 1
ATOM 2281 N N . LEU A 1 305 ? 11.368 -77.100 24.507 1.00 114.90 301 LEU A N 1
ATOM 2282 C CA . LEU A 1 305 ? 11.996 -75.819 24.821 1.00 114.41 301 LEU A CA 1
ATOM 2283 C C . LEU A 1 305 ? 11.588 -75.334 26.211 1.00 114.17 301 LEU A C 1
ATOM 2284 O O . LEU A 1 305 ? 12.349 -74.635 26.881 1.00 114.15 301 LEU A O 1
ATOM 2289 N N . LEU A 1 306 ? 10.381 -75.698 26.634 1.00 113.77 302 LEU A N 1
ATOM 2290 C CA . LEU A 1 306 ? 9.880 -75.288 27.936 1.00 113.32 302 LEU A CA 1
ATOM 2291 C C . LEU A 1 306 ? 10.049 -76.383 28.984 1.00 113.41 302 LEU A C 1
ATOM 2292 O O . LEU A 1 306 ? 9.097 -77.066 29.365 1.00 113.32 302 LEU A O 1
ATOM 2297 N N . GLU A 1 307 ? 11.291 -76.548 29.428 1.00 113.56 303 GLU A N 1
ATOM 2298 C CA . GLU A 1 307 ? 11.631 -77.461 30.513 1.00 113.83 303 GLU A CA 1
ATOM 2299 C C . GLU A 1 307 ? 12.086 -76.666 31.732 1.00 113.89 303 GLU A C 1
ATOM 2300 O O . GLU A 1 307 ? 12.719 -75.612 31.591 1.00 113.90 303 GLU A O 1
ATOM 2306 N N . TYR A 1 308 ? 11.763 -77.172 32.922 1.00 113.89 304 TYR A N 1
ATOM 2307 C CA . TYR A 1 308 ? 12.206 -76.552 34.174 1.00 113.78 304 TYR A CA 1
ATOM 2308 C C . TYR A 1 308 ? 13.720 -76.624 34.336 1.00 113.95 304 TYR A C 1
ATOM 2309 O O . TYR A 1 308 ? 14.337 -75.707 34.878 1.00 114.02 304 TYR A O 1
ATOM 2318 N N . THR A 1 309 ? 14.312 -77.720 33.874 1.00 114.10 305 THR A N 1
ATOM 2319 C CA . THR A 1 309 ? 15.752 -77.890 33.950 1.00 114.37 305 THR A CA 1
ATOM 2320 C C . THR A 1 309 ? 16.416 -77.275 32.716 1.00 114.54 305 THR A C 1
ATOM 2321 O O . THR A 1 309 ? 16.202 -77.745 31.594 1.00 114.58 305 THR A O 1
ATOM 2325 N N . PRO A 1 310 ? 17.230 -76.221 32.926 1.00 114.69 306 PRO A N 1
ATOM 2326 C CA . PRO A 1 310 ? 17.881 -75.484 31.841 1.00 114.77 306 PRO A CA 1
ATOM 2327 C C . PRO A 1 310 ? 18.658 -76.385 30.880 1.00 114.75 306 PRO A C 1
ATOM 2328 O O . PRO A 1 310 ? 18.647 -76.140 29.675 1.00 114.96 306 PRO A O 1
ATOM 2332 N N . SER A 1 311 ? 19.306 -77.421 31.410 1.00 114.56 307 SER A N 1
ATOM 2333 C CA . SER A 1 311 ? 20.117 -78.332 30.602 1.00 114.35 307 SER A CA 1
ATOM 2334 C C . SER A 1 311 ? 19.245 -79.232 29.735 1.00 114.13 307 SER A C 1
ATOM 2335 O O . SER A 1 311 ? 19.683 -79.705 28.687 1.00 114.02 307 SER A O 1
ATOM 2338 N N . ALA A 1 312 ? 18.011 -79.454 30.185 1.00 113.96 308 ALA A N 1
ATOM 2339 C CA . ALA A 1 312 ? 17.075 -80.354 29.517 1.00 113.90 308 ALA A CA 1
ATOM 2340 C C . ALA A 1 312 ? 16.455 -79.734 28.268 1.00 113.93 308 ALA A C 1
ATOM 2341 O O . ALA A 1 312 ? 15.960 -80.448 27.392 1.00 113.98 308 ALA A O 1
ATOM 2343 N N . ARG A 1 313 ? 16.477 -78.406 28.195 1.00 113.90 309 ARG A N 1
ATOM 2344 C CA . ARG A 1 313 ? 15.993 -77.685 27.021 1.00 113.86 309 ARG A CA 1
ATOM 2345 C C . ARG A 1 313 ? 16.889 -77.958 25.824 1.00 113.86 309 ARG A C 1
ATOM 2346 O O . ARG A 1 313 ? 18.114 -78.049 25.970 1.00 114.04 309 ARG A O 1
ATOM 2354 N N . LEU A 1 314 ? 16.275 -78.102 24.649 1.00 113.75 310 LEU A N 1
ATOM 2355 C CA . LEU A 1 314 ? 17.009 -78.171 23.386 1.00 113.52 310 LEU A CA 1
ATOM 2356 C C . LEU A 1 314 ? 17.890 -76.942 23.235 1.00 113.48 310 LEU A C 1
ATOM 2357 O O . LEU A 1 314 ? 17.436 -75.818 23.455 1.00 113.46 310 LEU A O 1
ATOM 2362 N N . THR A 1 315 ? 19.151 -77.154 22.873 1.00 113.45 311 THR A N 1
ATOM 2363 C CA . THR A 1 315 ? 20.075 -76.038 22.697 1.00 113.45 311 THR A CA 1
ATOM 2364 C C . THR A 1 315 ? 19.764 -75.265 21.422 1.00 113.30 311 THR A C 1
ATOM 2365 O O . THR A 1 315 ? 18.961 -75.693 20.589 1.00 113.10 311 THR A O 1
ATOM 2369 N N . ALA A 1 316 ? 20.423 -74.123 21.288 1.00 113.37 312 ALA A N 1
ATOM 2370 C CA . ALA A 1 316 ? 20.176 -73.183 20.207 1.00 113.49 312 ALA A CA 1
ATOM 2371 C C . ALA A 1 316 ? 20.196 -73.819 18.813 1.00 113.48 312 ALA A C 1
ATOM 2372 O O . ALA A 1 316 ? 19.303 -73.557 18.005 1.00 113.47 312 ALA A O 1
ATOM 2374 N N . ILE A 1 317 ? 21.205 -74.656 18.553 1.00 113.41 313 ILE A N 1
ATOM 2375 C CA . ILE A 1 317 ? 21.377 -75.339 17.259 1.00 113.13 313 ILE A CA 1
ATOM 2376 C C . ILE A 1 317 ? 20.446 -76.540 17.142 1.00 112.98 313 ILE A C 1
ATOM 2377 O O . ILE A 1 317 ? 19.756 -76.694 16.136 1.00 113.00 313 ILE A O 1
ATOM 2382 N N . GLU A 1 318 ? 20.434 -77.382 18.177 1.00 112.73 314 GLU A N 1
ATOM 2383 C CA . GLU A 1 318 ? 19.613 -78.597 18.206 1.00 112.44 314 GLU A CA 1
ATOM 2384 C C . GLU A 1 318 ? 18.169 -78.345 17.768 1.00 112.22 314 GLU A C 1
ATOM 2385 O O . GLU A 1 318 ? 17.610 -79.105 16.975 1.00 112.19 314 GLU A O 1
ATOM 2391 N N . ALA A 1 319 ? 17.580 -77.267 18.275 1.00 111.95 315 ALA A N 1
ATOM 2392 C CA . ALA A 1 319 ? 16.224 -76.890 17.908 1.00 111.76 315 ALA A CA 1
ATOM 2393 C C . ALA A 1 319 ? 16.055 -76.710 16.395 1.00 111.67 315 ALA A C 1
ATOM 2394 O O . ALA A 1 319 ? 15.034 -77.108 15.833 1.00 111.63 315 ALA A O 1
ATOM 2396 N N . LEU A 1 320 ? 17.055 -76.127 15.736 1.00 111.56 316 LEU A N 1
ATOM 2397 C CA . LEU A 1 320 ? 16.997 -75.915 14.287 1.00 111.45 316 LEU A CA 1
ATOM 2398 C C . LEU A 1 320 ? 16.788 -77.224 13.529 1.00 111.70 316 LEU A C 1
ATOM 2399 O O . LEU A 1 320 ? 16.142 -77.244 12.481 1.00 111.88 316 LEU A O 1
ATOM 2404 N N . CYS A 1 321 ? 17.323 -78.312 14.078 1.00 111.85 317 CYS A N 1
ATOM 2405 C CA . CYS A 1 321 ? 17.226 -79.629 13.455 1.00 111.95 317 CYS A CA 1
ATOM 2406 C C . CYS A 1 321 ? 15.894 -80.337 13.738 1.00 112.08 317 CYS A C 1
ATOM 2407 O O . CYS A 1 321 ? 15.712 -81.491 13.351 1.00 112.30 317 CYS A O 1
ATOM 2410 N N . HIS A 1 322 ? 14.969 -79.6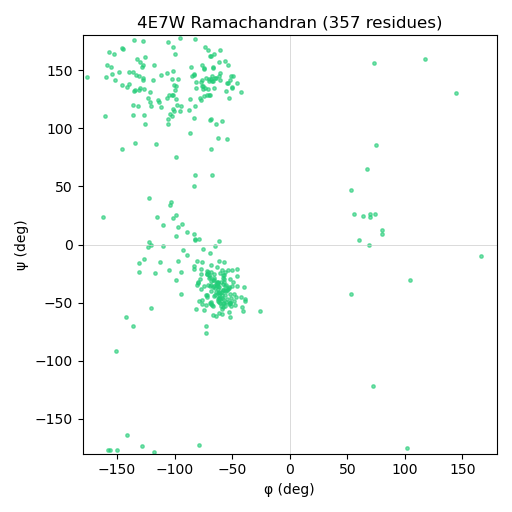59 14.413 1.00 112.09 318 HIS A N 1
ATOM 2411 C CA . HIS A 1 322 ? 13.660 -80.236 14.702 1.00 112.12 318 HIS A CA 1
ATOM 2412 C C . HIS A 1 322 ? 12.855 -80.400 13.407 1.00 112.54 318 HIS A C 1
ATOM 2413 O O . HIS A 1 322 ? 12.941 -79.549 12.519 1.00 112.62 318 HIS A O 1
ATOM 2420 N N . PRO A 1 323 ? 12.085 -81.506 13.287 1.00 112.88 319 PRO A N 1
ATOM 2421 C CA . PRO A 1 323 ? 11.166 -81.748 12.166 1.00 113.02 319 PRO A CA 1
ATOM 2422 C C . PRO A 1 323 ? 10.314 -80.539 11.804 1.00 113.15 319 PRO A C 1
ATOM 2423 O O . PRO A 1 323 ? 9.892 -80.399 10.659 1.00 113.31 319 PRO A O 1
ATOM 2427 N N . PHE A 1 324 ? 10.069 -79.679 12.784 1.00 113.36 320 PHE A N 1
ATOM 2428 C CA . PHE A 1 324 ? 9.292 -78.469 12.590 1.00 113.74 320 PHE A CA 1
ATOM 2429 C C . PHE A 1 324 ? 9.861 -77.607 11.474 1.00 114.13 320 PHE A C 1
ATOM 2430 O O . PHE A 1 324 ? 9.113 -76.967 10.745 1.00 114.12 320 PHE A O 1
ATOM 2438 N N . PHE A 1 325 ? 11.182 -77.606 11.338 1.00 114.76 321 PHE A N 1
ATOM 2439 C CA . PHE A 1 325 ? 11.848 -76.736 10.372 1.00 115.54 321 PHE A CA 1
ATOM 2440 C C . PHE A 1 325 ? 12.228 -77.444 9.058 1.00 116.28 321 PHE A C 1
ATOM 2441 O O . PHE A 1 325 ? 13.151 -77.019 8.349 1.00 116.36 321 PHE A O 1
ATOM 2449 N N . ASP A 1 326 ? 11.488 -78.505 8.731 1.00 117.06 322 ASP A N 1
ATOM 2450 C CA . ASP A 1 326 ? 11.694 -79.246 7.486 1.00 117.75 322 ASP A CA 1
ATOM 2451 C C . ASP A 1 326 ? 11.042 -78.583 6.271 1.00 118.31 322 ASP A C 1
ATOM 2452 O O . ASP A 1 326 ? 11.583 -78.640 5.161 1.00 118.27 322 ASP A O 1
ATOM 2457 N N . GLU A 1 327 ? 9.886 -77.957 6.486 1.00 119.05 323 GLU A N 1
ATOM 2458 C CA . GLU A 1 327 ? 9.155 -77.295 5.409 1.00 119.95 323 GLU A CA 1
ATOM 2459 C C . GLU A 1 327 ? 9.959 -76.154 4.783 1.00 120.61 323 GLU A C 1
ATOM 2460 O O . GLU A 1 327 ? 9.619 -75.665 3.705 1.00 120.78 323 GLU A O 1
ATOM 2466 N N . LEU A 1 328 ? 11.025 -75.742 5.462 1.00 121.49 324 LEU A N 1
ATOM 2467 C CA . LEU A 1 328 ? 11.890 -74.676 4.976 1.00 122.41 324 LEU A CA 1
ATOM 2468 C C . LEU A 1 328 ? 13.074 -75.246 4.210 1.00 123.23 324 LEU A C 1
ATOM 2469 O O . LEU A 1 328 ? 13.668 -74.566 3.369 1.00 123.24 324 LEU A O 1
ATOM 2474 N N . ARG A 1 329 ? 13.405 -76.500 4.508 1.00 124.34 325 ARG A N 1
ATOM 2475 C CA . ARG A 1 329 ? 14.594 -77.154 3.955 1.00 125.46 325 ARG A CA 1
ATOM 2476 C C . ARG A 1 329 ? 14.406 -77.752 2.556 1.00 126.18 325 ARG A C 1
ATOM 2477 O O . ARG A 1 329 ? 15.388 -78.022 1.857 1.00 126.33 325 ARG A O 1
ATOM 2485 N N . THR A 1 330 ? 13.152 -77.954 2.153 1.00 127.04 326 THR A N 1
ATOM 2486 C CA . THR A 1 330 ? 12.844 -78.480 0.822 1.00 127.76 326 THR A CA 1
ATOM 2487 C C . THR A 1 330 ? 13.197 -77.476 -0.273 1.00 128.48 326 THR A C 1
ATOM 2488 O O . THR A 1 330 ? 13.637 -77.861 -1.356 1.00 128.62 326 THR A O 1
ATOM 2492 N N . GLY A 1 331 ? 13.012 -76.191 0.021 1.00 129.27 327 GLY A N 1
ATOM 2493 C CA . GLY A 1 331 ? 13.192 -75.133 -0.971 1.00 130.30 327 GLY A CA 1
ATOM 2494 C C . GLY A 1 331 ? 12.046 -75.100 -1.969 1.00 131.01 327 GLY A C 1
ATOM 2495 O O . GLY A 1 331 ? 12.214 -74.655 -3.108 1.00 131.00 327 GLY A O 1
ATOM 2496 N N . GLU A 1 332 ? 10.883 -75.583 -1.534 1.00 131.75 328 GLU A N 1
ATOM 2497 C CA . GLU A 1 332 ? 9.678 -75.614 -2.360 1.00 132.52 328 GLU A CA 1
ATOM 2498 C C . GLU A 1 332 ? 8.616 -74.659 -1.826 1.00 132.82 328 GLU A C 1
ATOM 2499 O O . GLU A 1 332 ? 7.644 -74.348 -2.520 1.00 132.82 328 GLU A O 1
ATOM 2505 N N . ALA A 1 333 ? 8.807 -74.205 -0.589 1.00 133.26 329 ALA A N 1
ATOM 2506 C CA . ALA A 1 333 ? 7.839 -73.340 0.082 1.00 133.60 329 ALA A CA 1
ATOM 2507 C C . ALA A 1 333 ? 8.057 -71.876 -0.273 1.00 133.76 329 ALA A C 1
ATOM 2508 O O . ALA A 1 333 ? 9.189 -71.440 -0.473 1.00 133.70 329 ALA A O 1
ATOM 2510 N N . ARG A 1 334 ? 6.961 -71.129 -0.362 1.00 134.13 330 ARG A N 1
ATOM 2511 C CA . ARG A 1 334 ? 7.024 -69.697 -0.651 1.00 134.68 330 ARG A CA 1
ATOM 2512 C C . ARG A 1 334 ? 6.143 -68.915 0.323 1.00 134.75 330 ARG A C 1
ATOM 2513 O O . ARG A 1 334 ? 5.235 -69.472 0.939 1.00 134.68 330 ARG A O 1
ATOM 2521 N N . MET A 1 335 ? 6.418 -67.619 0.444 1.00 135.03 331 MET A N 1
ATOM 2522 C CA . MET A 1 335 ? 5.643 -66.715 1.292 1.00 135.41 331 MET A CA 1
ATOM 2523 C C . MET A 1 335 ? 4.177 -66.643 0.831 1.00 135.72 331 MET A C 1
ATOM 2524 O O . MET A 1 335 ? 3.883 -66.941 -0.331 1.00 135.81 331 MET A O 1
ATOM 2529 N N . PRO A 1 336 ? 3.251 -66.252 1.738 1.00 136.00 332 PRO A N 1
ATOM 2530 C CA . PRO A 1 336 ? 1.885 -65.896 1.315 1.00 136.16 332 PRO A CA 1
ATOM 2531 C C . PRO A 1 336 ? 1.893 -64.595 0.510 1.00 136.29 332 PRO A C 1
ATOM 2532 O O . PRO A 1 336 ? 0.926 -64.285 -0.190 1.00 136.25 332 PRO A O 1
ATOM 2536 N N . ASN A 1 337 ? 2.992 -63.850 0.647 1.00 136.48 333 ASN A N 1
ATOM 2537 C CA . ASN A 1 337 ? 3.352 -62.713 -0.201 1.00 136.52 333 ASN A CA 1
ATOM 2538 C C . ASN A 1 337 ? 3.457 -63.148 -1.667 1.00 136.31 333 ASN A C 1
ATOM 2539 O O . ASN A 1 337 ? 3.218 -62.357 -2.583 1.00 136.28 333 ASN A O 1
ATOM 2544 N N . GLY A 1 338 ? 3.808 -64.41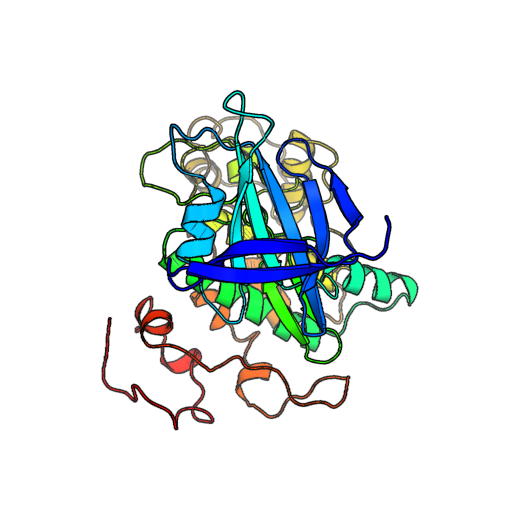7 -1.870 1.00 136.09 334 GLY A N 1
ATOM 2545 C CA . GLY A 1 338 ? 4.058 -64.971 -3.192 1.00 135.76 334 GLY A CA 1
ATOM 2546 C C . GLY A 1 338 ? 5.547 -65.126 -3.422 1.00 135.61 334 GLY A C 1
ATOM 2547 O O . GLY A 1 338 ? 5.976 -66.038 -4.131 1.00 135.63 334 GLY A O 1
ATOM 2548 N N . ARG A 1 339 ? 6.328 -64.242 -2.795 1.00 135.38 335 ARG A N 1
ATOM 2549 C CA . ARG A 1 339 ? 7.784 -64.154 -2.984 1.00 135.19 335 ARG A CA 1
ATOM 2550 C C . ARG A 1 339 ? 8.564 -65.380 -2.481 1.00 134.81 335 ARG A C 1
ATOM 2551 O O . ARG A 1 339 ? 8.038 -66.205 -1.728 1.00 134.86 335 ARG A O 1
ATOM 2559 N N . GLU A 1 340 ? 9.815 -65.487 -2.931 1.00 134.25 336 GLU A N 1
ATOM 2560 C CA . GLU A 1 340 ? 10.760 -66.508 -2.489 1.00 133.68 336 GLU A CA 1
ATOM 2561 C C . GLU A 1 340 ? 11.250 -66.162 -1.078 1.00 133.05 336 GLU A C 1
ATOM 2562 O O . GLU A 1 340 ? 11.306 -64.983 -0.714 1.00 133.15 336 GLU A O 1
ATOM 2568 N N . LEU A 1 341 ? 11.605 -67.174 -0.287 1.00 132.08 337 LEU A N 1
ATOM 2569 C CA . LEU A 1 341 ? 12.024 -66.941 1.106 1.00 131.11 337 LEU A CA 1
ATOM 2570 C C . LEU A 1 341 ? 13.506 -66.538 1.273 1.00 130.29 337 LEU A C 1
ATOM 2571 O O . LEU A 1 341 ? 14.362 -67.013 0.523 1.00 130.25 337 LEU A O 1
ATOM 2576 N N . PRO A 1 342 ? 13.802 -65.664 2.269 1.00 129.41 338 PRO A N 1
ATOM 2577 C CA . PRO A 1 342 ? 15.125 -65.071 2.539 1.00 128.56 338 PRO A CA 1
ATOM 2578 C C . PRO A 1 342 ? 16.231 -66.085 2.854 1.00 127.57 338 PRO A C 1
ATOM 2579 O O . PRO A 1 342 ? 15.929 -67.256 3.092 1.00 127.43 338 PRO A O 1
ATOM 2583 N N . PRO A 1 343 ? 17.506 -65.634 2.852 1.00 126.70 339 PRO A N 1
ATOM 2584 C CA . PRO A 1 343 ? 18.635 -66.513 3.154 1.00 126.11 339 PRO A CA 1
ATOM 2585 C C . PRO A 1 343 ? 18.437 -67.239 4.476 1.00 125.58 339 PRO A C 1
ATOM 2586 O O . PRO A 1 343 ? 18.166 -66.605 5.491 1.00 125.70 339 PRO A O 1
ATOM 2590 N N . LEU A 1 344 ? 18.542 -68.562 4.451 1.00 124.95 340 LEU A N 1
ATOM 2591 C CA . LEU A 1 344 ? 18.401 -69.371 5.658 1.00 124.37 340 LEU A CA 1
ATOM 2592 C C . LEU A 1 344 ? 19.542 -70.366 5.771 1.00 124.17 340 LEU A C 1
ATOM 2593 O O . LEU A 1 344 ? 19.783 -70.928 6.847 1.00 124.09 340 LEU A O 1
ATOM 2598 N N . PHE A 1 345 ? 20.248 -70.569 4.658 1.00 123.81 341 PHE A N 1
ATOM 2599 C CA . PHE A 1 345 ? 21.236 -71.638 4.558 1.00 123.37 341 PHE A CA 1
ATOM 2600 C C . PHE A 1 345 ? 22.658 -71.168 4.249 1.00 123.15 341 PHE A C 1
ATOM 2601 O O . PHE A 1 345 ? 23.570 -71.982 4.182 1.00 123.10 341 PHE A O 1
ATOM 2609 N N . ASN A 1 346 ? 22.851 -69.862 4.088 1.00 122.94 342 ASN A N 1
ATOM 2610 C CA . ASN A 1 346 ? 24.180 -69.304 3.821 1.00 122.82 342 ASN A CA 1
ATOM 2611 C C . ASN A 1 346 ? 25.144 -69.444 4.995 1.00 122.88 342 ASN A C 1
ATOM 2612 O O . ASN A 1 346 ? 25.659 -68.454 5.506 1.00 122.88 342 ASN A O 1
ATOM 2617 N N . TRP A 1 347 ? 25.396 -70.685 5.400 1.00 123.10 343 TRP A N 1
ATOM 2618 C CA . TRP A 1 347 ? 26.208 -70.977 6.578 1.00 123.55 343 TRP A CA 1
ATOM 2619 C C . TRP A 1 347 ? 27.667 -70.571 6.407 1.00 123.86 343 TRP A C 1
ATOM 2620 O O . TRP A 1 347 ? 28.182 -70.529 5.292 1.00 123.98 343 TRP A O 1
ATOM 2631 N N . THR A 1 348 ? 28.319 -70.265 7.523 1.00 124.39 344 THR A N 1
ATOM 2632 C CA . THR A 1 348 ? 29.757 -70.033 7.547 1.00 125.03 344 THR A CA 1
ATOM 2633 C C . THR A 1 348 ? 30.433 -71.286 8.087 1.00 125.53 344 THR A C 1
ATOM 2634 O O . THR A 1 348 ? 29.758 -72.205 8.566 1.00 125.50 344 THR A O 1
ATOM 2638 N N . LYS A 1 349 ? 31.761 -71.329 7.990 1.00 126.23 345 LYS A N 1
ATOM 2639 C CA . LYS A 1 349 ? 32.542 -72.395 8.606 1.00 12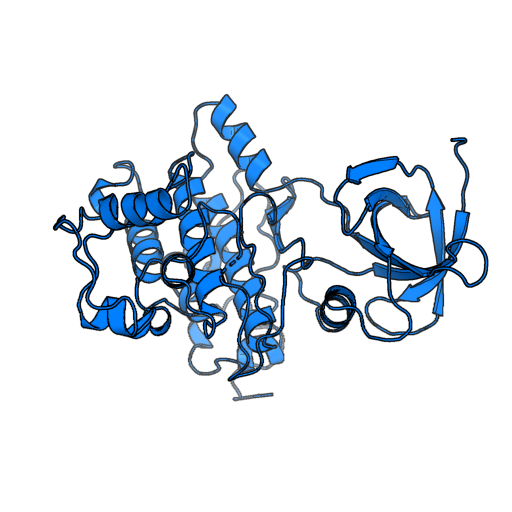6.89 345 LYS A CA 1
ATOM 2640 C C . LYS A 1 349 ? 32.401 -72.309 10.124 1.00 127.34 345 LYS A C 1
ATOM 2641 O O . LYS A 1 349 ? 32.191 -73.324 10.791 1.00 127.47 345 LYS A O 1
ATOM 2643 N N . GLU A 1 350 ? 32.485 -71.088 10.652 1.00 127.83 346 GLU A N 1
ATOM 2644 C CA . GLU A 1 350 ? 32.353 -70.843 12.087 1.00 128.41 346 GLU A CA 1
ATOM 2645 C C . GLU A 1 350 ? 31.013 -71.374 12.598 1.00 128.50 346 GLU A C 1
ATOM 2646 O O . GLU A 1 350 ? 30.973 -72.117 13.580 1.00 128.54 346 GLU A O 1
ATOM 2652 N N . GLU A 1 351 ? 29.931 -70.997 11.913 1.00 128.66 347 GLU A N 1
ATOM 2653 C CA . GLU A 1 351 ? 28.569 -71.373 12.298 1.00 128.73 347 GLU A CA 1
ATOM 2654 C C . GLU A 1 351 ? 28.410 -72.873 12.508 1.00 129.00 347 GLU A C 1
ATOM 2655 O O . GLU A 1 351 ? 27.883 -73.306 13.529 1.00 129.03 347 GLU A O 1
ATOM 2661 N N . LEU A 1 352 ? 28.876 -73.659 11.543 1.00 129.39 348 LEU A N 1
ATOM 2662 C CA . LEU A 1 352 ? 28.648 -75.100 11.557 1.00 129.83 348 LEU A CA 1
ATOM 2663 C C . LEU A 1 352 ? 29.569 -75.835 12.515 1.00 130.33 348 LEU A C 1
ATOM 2664 O O . LEU A 1 352 ? 29.192 -76.868 13.064 1.00 130.37 348 LEU A O 1
ATOM 2669 N N . SER A 1 353 ? 30.761 -75.280 12.722 1.00 130.97 349 SER A N 1
ATOM 2670 C CA . SER A 1 353 ? 31.798 -75.893 13.557 1.00 131.69 349 SER A CA 1
ATOM 2671 C C . SER A 1 353 ? 31.424 -76.051 15.033 1.00 132.15 349 SER A C 1
ATOM 2672 O O . SER A 1 353 ? 32.042 -76.844 15.751 1.00 132.17 349 SER A O 1
ATOM 2675 N N . VAL A 1 354 ? 30.426 -75.292 15.482 1.00 132.79 350 VAL A N 1
ATOM 2676 C CA . VAL A 1 354 ? 29.945 -75.386 16.860 1.00 133.42 350 VAL A CA 1
ATOM 2677 C C . VAL A 1 354 ? 29.362 -76.777 17.113 1.00 133.84 350 VAL A C 1
ATOM 2678 O O . VAL A 1 354 ? 29.480 -77.318 18.216 1.00 133.89 350 VAL A O 1
ATOM 2682 N N . ARG A 1 355 ? 28.758 -77.349 16.071 1.00 134.44 351 ARG A N 1
ATOM 2683 C CA . ARG A 1 355 ? 28.215 -78.703 16.122 1.00 135.03 351 ARG A CA 1
ATOM 2684 C C . ARG A 1 355 ? 28.350 -79.424 14.767 1.00 135.32 351 ARG A C 1
ATOM 2685 O O . ARG A 1 355 ? 27.391 -79.459 13.979 1.00 135.30 351 ARG A O 1
ATOM 2693 N N . PRO A 1 356 ? 29.546 -79.999 14.492 1.00 135.55 352 PRO A N 1
ATOM 2694 C CA . PRO A 1 356 ? 29.783 -80.729 13.238 1.00 135.66 352 PRO A CA 1
ATOM 2695 C C . PRO A 1 356 ? 28.926 -81.988 13.212 1.00 135.80 352 PRO A C 1
ATOM 2696 O O . PRO A 1 356 ? 28.420 -82.388 12.161 1.00 135.78 352 PRO A O 1
ATOM 2700 N N . ASP A 1 357 ? 28.784 -82.586 14.390 1.00 135.93 353 ASP A N 1
ATOM 2701 C CA . ASP A 1 357 ? 27.810 -83.621 14.686 1.00 136.12 353 ASP A CA 1
ATOM 2702 C C . ASP A 1 357 ? 26.564 -83.559 13.784 1.00 136.22 353 ASP A C 1
ATOM 2703 O O . ASP A 1 357 ? 26.251 -84.523 13.082 1.00 136.21 353 ASP A O 1
ATOM 2708 N N . LEU A 1 358 ? 25.879 -82.417 13.787 1.00 136.35 354 LEU A N 1
ATOM 2709 C CA . LEU A 1 358 ? 24.560 -82.298 13.160 1.00 136.46 354 LEU A CA 1
ATOM 2710 C C . LEU A 1 358 ? 24.567 -81.569 11.812 1.00 136.46 354 LEU A C 1
ATOM 2711 O O . LEU A 1 358 ? 23.602 -80.879 11.465 1.00 136.46 354 LEU A O 1
ATOM 2716 N N . ILE A 1 359 ? 25.640 -81.751 11.047 1.00 136.45 355 ILE A N 1
ATOM 2717 C CA . ILE A 1 359 ? 25.824 -81.049 9.771 1.00 136.47 355 ILE A CA 1
ATOM 2718 C C . ILE A 1 359 ? 24.828 -81.500 8.685 1.00 136.52 355 ILE A C 1
ATOM 2719 O O . ILE A 1 359 ? 24.527 -80.749 7.754 1.00 136.33 355 ILE A O 1
ATOM 2724 N N . SER A 1 360 ? 24.315 -82.721 8.836 1.00 136.75 356 SER A N 1
ATOM 2725 C CA . SER A 1 360 ? 23.419 -83.348 7.864 1.00 137.02 356 SER A CA 1
ATOM 2726 C C . SER A 1 360 ? 22.079 -82.628 7.742 1.00 137.28 356 SER A C 1
ATOM 2727 O O . SER A 1 360 ? 21.585 -82.415 6.630 1.00 137.30 356 SER A O 1
ATOM 2730 N N . ARG A 1 361 ? 21.498 -82.274 8.890 1.00 137.60 357 ARG A N 1
ATOM 2731 C CA . ARG A 1 361 ? 20.205 -81.588 8.949 1.00 137.84 357 ARG A CA 1
ATOM 2732 C C . ARG A 1 361 ? 20.291 -80.139 8.509 1.00 138.10 357 ARG A C 1
ATOM 2733 O O . ARG A 1 361 ? 19.525 -79.701 7.652 1.00 138.01 357 ARG A O 1
ATOM 2741 N N . LEU A 1 362 ? 21.230 -79.408 9.107 1.00 138.53 358 LEU A N 1
ATOM 2742 C CA . LEU A 1 362 ? 21.362 -77.968 8.909 1.00 139.03 358 LEU A CA 1
ATOM 2743 C C . LEU A 1 362 ? 21.513 -77.588 7.441 1.00 139.60 358 LEU A C 1
ATOM 2744 O O . LEU A 1 362 ? 20.929 -76.600 6.994 1.00 139.61 358 LEU A O 1
ATOM 2749 N N . VAL A 1 363 ? 22.287 -78.381 6.700 1.00 140.42 359 VAL A N 1
ATOM 2750 C CA . VAL A 1 363 ? 22.473 -78.171 5.262 1.00 141.16 359 VAL A CA 1
ATOM 2751 C C . VAL A 1 363 ? 21.702 -79.210 4.440 1.00 141.84 359 VAL A C 1
ATOM 2752 O O . VAL A 1 363 ? 22.082 -80.388 4.405 1.00 141.80 359 VAL A O 1
ATOM 2756 N N . PRO A 1 364 ? 20.608 -78.779 3.784 1.00 142.54 360 PRO A N 1
ATOM 2757 C CA . PRO A 1 364 ? 19.960 -79.653 2.811 1.00 143.22 360 PRO A CA 1
ATOM 2758 C C . PRO A 1 364 ? 20.808 -79.720 1.540 1.00 143.93 360 PRO A C 1
ATOM 2759 O O . PRO A 1 364 ? 21.540 -78.765 1.234 1.00 144.03 360 PRO A O 1
ATOM 2763 N N . GLN A 1 365 ? 20.713 -80.835 0.814 1.00 144.60 361 GLN A N 1
ATOM 2764 C CA . GLN A 1 365 ? 21.535 -81.056 -0.386 1.00 145.14 361 GLN A CA 1
ATOM 2765 C C . GLN A 1 365 ? 21.388 -79.967 -1.467 1.00 145.35 361 GLN A C 1
ATOM 2766 O O . GLN A 1 365 ? 22.327 -79.725 -2.231 1.00 145.40 361 GLN A O 1
ATOM 2772 N N . HIS A 1 366 ? 20.232 -79.299 -1.494 1.00 145.60 362 HIS A N 1
ATOM 2773 C CA . HIS A 1 366 ? 19.902 -78.339 -2.555 1.00 145.90 362 HIS A CA 1
ATOM 2774 C C . HIS A 1 366 ? 20.725 -77.043 -2.532 1.00 146.03 362 HIS A C 1
ATOM 2775 O O . HIS A 1 366 ? 20.633 -76.229 -3.456 1.00 145.97 362 HIS A O 1
ATOM 2782 N N . ALA A 1 367 ? 21.524 -76.858 -1.484 1.00 146.25 363 ALA A N 1
ATOM 2783 C CA . ALA A 1 367 ? 22.353 -75.662 -1.353 1.00 146.53 363 ALA A CA 1
ATOM 2784 C C . ALA A 1 367 ? 23.835 -75.994 -1.200 1.00 146.76 363 ALA A C 1
ATOM 2785 O O . ALA A 1 367 ? 24.672 -75.089 -1.130 1.00 146.81 363 ALA A O 1
ATOM 2787 N N . GLU A 1 368 ? 24.148 -77.290 -1.171 1.00 147.03 364 GLU A N 1
ATOM 2788 C CA . GLU A 1 368 ? 25.518 -77.790 -0.970 1.00 147.36 364 GLU A CA 1
ATOM 2789 C C . GLU A 1 368 ? 26.583 -77.146 -1.863 1.00 147.69 364 GLU A C 1
ATOM 2790 O O . GLU A 1 368 ? 27.740 -77.008 -1.452 1.00 147.63 364 GLU A O 1
ATOM 2796 N N . ALA A 1 369 ? 26.188 -76.770 -3.080 1.00 148.14 365 ALA A N 1
ATOM 2797 C CA . ALA A 1 369 ? 27.090 -76.138 -4.041 1.00 148.50 365 ALA A CA 1
ATOM 2798 C C . ALA A 1 369 ? 27.510 -74.738 -3.588 1.00 148.79 365 ALA A C 1
ATOM 2799 O O . ALA A 1 369 ? 26.928 -73.732 -4.008 1.00 148.85 365 ALA A O 1
ATOM 2801 N N . GLU A 1 370 ? 28.510 -74.700 -2.704 1.00 149.15 366 GLU A N 1
ATOM 2802 C CA . GLU A 1 370 ? 29.136 -73.456 -2.238 1.00 149.40 366 GLU A CA 1
ATOM 2803 C C . GLU A 1 370 ? 30.608 -73.677 -1.849 1.00 149.60 366 GLU A C 1
ATOM 2804 O O . GLU A 1 370 ? 31.504 -73.581 -2.696 1.00 149.54 366 GLU A O 1
ATOM 2810 N N . LEU A 1 371 ? 30.849 -73.972 -0.573 1.00 149.78 367 LEU A N 1
ATOM 2811 C CA . LEU A 1 371 ? 32.203 -74.215 -0.066 1.00 149.99 367 LEU A CA 1
ATOM 2812 C C . LEU A 1 371 ? 32.191 -75.359 0.963 1.00 150.24 367 LEU A C 1
ATOM 2813 O O . LEU A 1 371 ? 31.222 -76.133 1.017 1.00 150.24 367 LEU A O 1
ATOM 2818 N N . LEU A 1 372 ? 33.273 -75.459 1.750 1.00 150.45 368 LEU A N 1
ATOM 2819 C CA . LEU A 1 372 ? 33.432 -76.402 2.890 1.00 150.62 368 LEU A CA 1
ATOM 2820 C C . LEU A 1 372 ? 33.192 -77.908 2.659 1.00 150.80 368 LEU A C 1
ATOM 2821 O O . LEU A 1 372 ? 33.941 -78.737 3.195 1.00 150.73 368 LEU A O 1
ATOM 2826 N N . SER A 1 373 ? 32.143 -78.250 1.907 1.00 151.06 369 SER A N 1
ATOM 2827 C CA . SER A 1 373 ? 31.911 -79.615 1.384 1.00 151.38 369 SER A CA 1
ATOM 2828 C C . SER A 1 373 ? 31.473 -80.680 2.416 1.00 151.50 369 SER A C 1
ATOM 2829 O O . SER A 1 373 ? 30.433 -80.540 3.064 1.00 151.34 369 SER A O 1
ATOM 2832 N N . ARG A 1 374 ? 32.260 -81.752 2.529 1.00 151.78 370 ARG A N 1
ATOM 2833 C CA . ARG A 1 374 ? 31.966 -82.881 3.415 1.00 152.02 370 ARG A CA 1
ATOM 2834 C C . ARG A 1 374 ? 33.131 -83.188 4.341 1.00 152.41 370 ARG A C 1
ATOM 2835 O O . ARG A 1 374 ? 32.988 -83.972 5.286 1.00 152.48 370 ARG A O 1
ATOM 2843 N N . GLY A 1 375 ? 34.285 -82.586 4.049 1.00 152.76 371 GLY A N 1
ATOM 2844 C CA . GLY A 1 375 ? 35.450 -82.657 4.927 1.00 153.14 371 GLY A CA 1
ATOM 2845 C C . GLY A 1 375 ? 35.155 -81.953 6.240 1.00 153.44 371 GLY A C 1
ATOM 2846 O O . GLY A 1 375 ? 34.454 -80.933 6.259 1.00 153.42 371 GLY A O 1
ATOM 2847 N N . ILE A 1 376 ? 35.683 -82.509 7.333 1.00 153.71 372 ILE A N 1
ATOM 2848 C CA . ILE A 1 376 ? 35.454 -82.001 8.691 1.00 153.91 372 ILE A CA 1
ATOM 2849 C C . ILE A 1 376 ? 35.498 -80.474 8.750 1.00 154.07 372 ILE A C 1
ATOM 2850 O O . ILE A 1 376 ? 34.553 -79.841 9.238 1.00 154.10 372 ILE A O 1
ATOM 2852 N N . ASP A 1 377 ? 36.597 -79.900 8.248 1.00 154.21 373 ASP A N 1
ATOM 2853 C CA . ASP A 1 377 ? 36.734 -78.455 8.029 1.00 154.35 373 ASP A CA 1
ATOM 2854 C C . ASP A 1 377 ? 36.479 -77.636 9.308 1.00 154.31 373 ASP A C 1
ATOM 2855 O O . ASP A 1 377 ? 36.086 -76.466 9.241 1.00 154.39 373 ASP A O 1
ATOM 2860 N N . VAL A 1 378 ? 36.719 -78.251 10.466 1.00 154.21 374 VAL A N 1
ATOM 2861 C CA . VAL A 1 378 ? 36.372 -77.642 11.759 1.00 154.16 374 VAL A CA 1
ATOM 2862 C C . VAL A 1 378 ? 37.273 -76.446 12.122 1.00 154.08 374 VAL A C 1
ATOM 2863 O O . VAL A 1 378 ? 38.496 -76.511 11.978 1.00 154.14 374 VAL A O 1
ATOM 2867 N N . HIS A 1 379 ? 36.652 -75.352 12.567 1.00 153.89 375 HIS A N 1
ATOM 2868 C CA . HIS A 1 379 ? 37.375 -74.133 12.929 1.00 153.71 375 HIS A CA 1
ATOM 2869 C C . HIS A 1 379 ? 37.381 -73.918 14.441 1.00 153.67 375 HIS A C 1
ATOM 2870 O O . HIS A 1 379 ? 37.946 -74.721 15.190 1.00 153.59 375 HIS A O 1
#

Secondary structure (DSSP, 8-state):
-----EEEEEEESSS--EEEEEEEEEEEEEEETTEEEEEEEETTTEEEEEEEEE--TTS--HHHHHHHT---TTB--EEEEEEEESSSSS-EEEEEEEE--SEEHHHHHHHHHHTTSPPPHHHHHHHHHHHHHHHHHHHHTTEE-S--SGGGEEEETTTTEEEE---TT-EE--TT--------GGG--HHHHTT-SS--THHHHHHHHHHHHHHHHSS-SS--SSHHHHHHHHHHHH-PPPHHHHHHH-GGGSSS---------HHHHS-TT--HHHHHHHHHH--SSGGGSPPHHHHHTSGGGSTTTSS----TTSSPPPPS----HHHHHT-GGGHHHHS-GGG-SSSSTTS----

CATH classification: 3.30.200.20 (+1 more: 1.10.510.10)

Sequence (359 aa):
DPNKVIKVLASDGKTGEQREIAYTNCKVIGNGSFGVVFQAKLVESDEVAIKKVLQDKRFKNRELQIMRIVKHPNVVDLKAFFYSNGDKKDEVFLNLVLEYVPETVYRASRHYAKLKQTMPMLLIKLYMYQLLRSLAYIHSIGICHRDIKPQNLLLDPPSGVLKLIDFGSAKILIAGEPNVSICSRYYRAPELIFGATNYTTNIDIWSTGCVMAELMQGQPLFPGESGIDQLVEIIKVLGTPSREQIKTMNPNYMEHKFPQIRPHPFSKVFRPRTPPDAIDLISRLLEYTPSARLTAIEALCHPFFDELRTGEARMPNGRELPPLFNWTKEELSVRPDLISRLVPQHAEAELLSRGIDVH

B-factor: mean 121.6, std 17.91, range [80.0, 168.42]

Radius of gyration: 21.68 Å; Cα contacts (8 Å, |Δi|>4): 611; chains: 1; bounding box: 48×57×54 Å